Protein AF-A0A7S4PNT9-F1 (afdb_monomer_lite)

Secondary structure (DSSP, 8-state):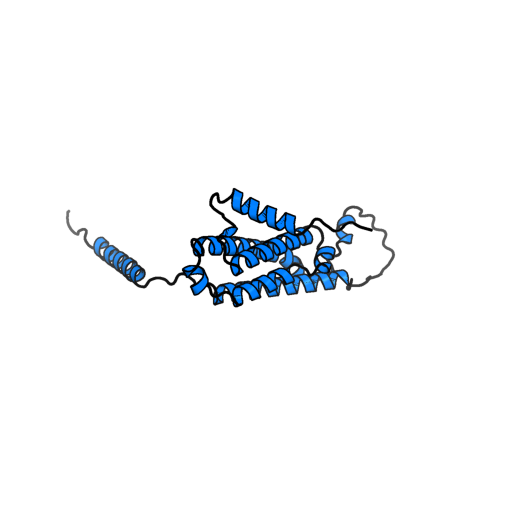
-PPPPS-HHHHHHHHHHHHHHT-TT--GGGS-HHHHHHHHHHHHHHHHHHHHHH-HHHHHHTTTTHHHHHHHHHHHHH--HHHHHHHSTTHHHHHHHHHHHHHHHHHHHHHHHHHHHH-S-GGG--GGGGSSTT-------------S--HHHHHHHHHHHHHHHHHHHHHHHHHHHS---PPPHHHHHHHHHHHHHHHHHTT-S-----

Structure (mmCIF, N/CA/C/O backbone):
data_AF-A0A7S4PNT9-F1
#
_entry.id   AF-A0A7S4PNT9-F1
#
loop_
_atom_site.group_PDB
_atom_site.id
_atom_site.type_symbol
_atom_site.label_atom_id
_atom_site.label_alt_id
_atom_site.label_comp_id
_atom_site.label_asym_id
_atom_site.label_entity_id
_atom_site.label_seq_id
_atom_site.pdbx_PDB_ins_code
_atom_site.Cartn_x
_atom_site.Cartn_y
_atom_site.Cartn_z
_atom_site.occupancy
_atom_site.B_iso_or_equiv
_atom_site.auth_seq_id
_atom_site.auth_comp_id
_atom_site.auth_asym_id
_atom_site.auth_atom_id
_atom_site.pdbx_PDB_model_num
ATOM 1 N N . MET A 1 1 ? 34.107 5.068 -1.174 1.00 36.81 1 MET A N 1
ATOM 2 C CA . MET A 1 1 ? 32.938 4.364 -0.604 1.00 36.81 1 MET A CA 1
ATOM 3 C C . MET A 1 1 ? 31.800 5.365 -0.540 1.00 36.81 1 MET A C 1
ATOM 5 O O . MET A 1 1 ? 32.000 6.387 0.107 1.00 36.81 1 MET A O 1
ATOM 9 N N . PRO A 1 2 ? 30.684 5.164 -1.255 1.00 32.59 2 PRO A N 1
ATOM 10 C CA . PRO A 1 2 ? 29.554 6.070 -1.134 1.00 32.59 2 PRO A CA 1
ATOM 11 C C . PRO A 1 2 ? 28.921 5.870 0.246 1.00 32.59 2 PRO A C 1
ATOM 13 O O . PRO A 1 2 ? 28.731 4.742 0.700 1.00 32.59 2 PRO A O 1
ATOM 16 N N . SER A 1 3 ? 28.690 6.979 0.939 1.00 32.81 3 SER A N 1
ATOM 17 C CA . SER A 1 3 ? 27.995 7.047 2.222 1.00 32.81 3 SER A CA 1
ATOM 18 C C . SER A 1 3 ? 26.597 6.421 2.125 1.00 32.81 3 SER A C 1
ATOM 20 O O . SER A 1 3 ? 25.968 6.491 1.066 1.00 32.81 3 SER A O 1
ATOM 22 N N . PRO A 1 4 ? 26.077 5.816 3.209 1.00 35.28 4 PRO A N 1
ATOM 23 C CA . PRO A 1 4 ? 24.727 5.274 3.194 1.00 35.28 4 PRO A CA 1
ATOM 24 C C . PRO A 1 4 ? 23.722 6.430 3.037 1.00 35.28 4 PRO A C 1
ATOM 26 O O . PRO A 1 4 ? 23.909 7.482 3.660 1.00 35.28 4 PRO A O 1
ATOM 29 N N . PRO A 1 5 ? 22.662 6.272 2.224 1.00 40.88 5 PRO A N 1
ATOM 30 C CA . PRO A 1 5 ? 21.624 7.285 2.112 1.00 40.88 5 PRO A CA 1
ATOM 31 C C . PRO A 1 5 ? 20.939 7.463 3.472 1.00 40.88 5 PRO A C 1
ATOM 33 O O . PRO A 1 5 ? 20.787 6.504 4.232 1.00 40.88 5 PRO A O 1
ATOM 36 N N . MET A 1 6 ? 20.587 8.715 3.779 1.00 37.03 6 MET A N 1
ATOM 37 C CA . MET A 1 6 ? 19.971 9.166 5.029 1.00 37.03 6 MET A CA 1
ATOM 38 C C . MET A 1 6 ? 19.023 8.132 5.648 1.00 37.03 6 MET A C 1
ATOM 40 O O . MET A 1 6 ? 18.147 7.583 4.984 1.00 37.03 6 MET A O 1
ATOM 44 N N . SER A 1 7 ? 19.208 7.894 6.947 1.00 40.41 7 SER A N 1
ATOM 45 C CA . SER A 1 7 ? 18.499 6.870 7.706 1.00 40.41 7 SER A CA 1
ATOM 46 C C . SER A 1 7 ? 16.979 6.960 7.515 1.00 40.41 7 SER A C 1
ATOM 48 O O . SER A 1 7 ? 16.360 8.004 7.722 1.00 40.41 7 SER A O 1
ATOM 50 N N . LEU A 1 8 ? 16.358 5.822 7.185 1.00 40.00 8 LEU A N 1
ATOM 51 C CA . LEU A 1 8 ? 14.902 5.607 7.072 1.00 40.00 8 LEU A CA 1
ATOM 52 C C . LEU A 1 8 ? 14.093 6.136 8.281 1.00 40.00 8 LEU A C 1
ATOM 54 O O . LEU A 1 8 ? 12.890 6.388 8.193 1.00 40.00 8 LEU A O 1
ATOM 58 N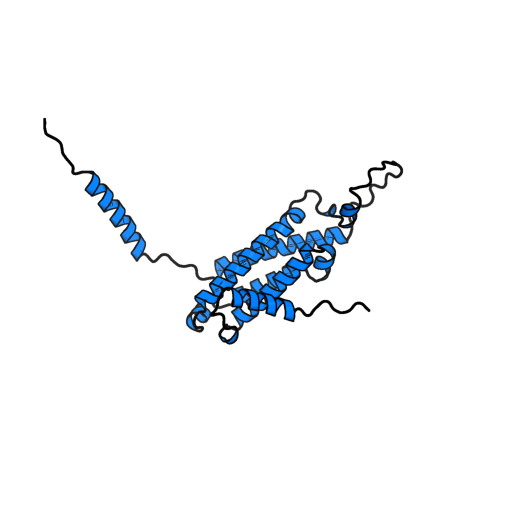 N . VAL A 1 9 ? 14.774 6.350 9.409 1.00 39.03 9 VAL A N 1
ATOM 59 C CA . VAL A 1 9 ? 14.257 6.962 10.637 1.00 39.03 9 VAL A CA 1
ATOM 60 C C . VAL A 1 9 ? 13.822 8.421 10.427 1.00 39.03 9 VAL A C 1
ATOM 62 O O . VAL A 1 9 ? 12.816 8.839 11.001 1.00 39.03 9 VAL A O 1
ATOM 65 N N . SER A 1 10 ? 14.513 9.188 9.575 1.00 38.16 10 SER A N 1
ATOM 66 C CA . SER A 1 10 ? 14.219 10.612 9.353 1.00 38.16 10 SER A CA 1
ATOM 67 C C . SER A 1 10 ? 12.887 10.824 8.615 1.00 38.16 10 SER A C 1
ATOM 69 O O . SER A 1 10 ? 12.083 11.672 9.001 1.00 38.16 10 SER A O 1
ATOM 71 N N . CYS A 1 11 ? 12.579 9.973 7.627 1.00 39.25 11 CYS A N 1
ATOM 72 C CA . CYS A 1 11 ? 11.338 10.061 6.846 1.00 39.25 11 CYS A CA 1
ATOM 73 C C . CYS A 1 11 ? 10.094 9.676 7.671 1.00 39.25 11 CYS A C 1
ATOM 75 O O . CYS A 1 11 ? 9.059 10.341 7.594 1.00 39.25 11 CYS A O 1
ATOM 77 N N . SER A 1 12 ? 10.229 8.676 8.552 1.00 44.66 12 SER A N 1
ATOM 78 C CA . SER A 1 12 ? 9.176 8.294 9.510 1.00 44.66 12 SER A CA 1
ATOM 79 C C . SER A 1 12 ? 8.837 9.439 10.454 1.00 44.66 12 SER A C 1
ATOM 81 O O . SER A 1 12 ? 7.666 9.720 10.710 1.00 44.66 12 SER A O 1
ATOM 83 N N . HIS A 1 13 ? 9.861 10.143 10.937 1.00 47.19 13 HIS A N 1
ATOM 84 C CA . HIS A 1 13 ? 9.679 11.291 11.808 1.00 47.19 13 HIS A CA 1
ATOM 85 C C . HIS A 1 13 ? 9.034 12.473 11.071 1.00 47.19 13 HIS A C 1
ATOM 87 O O . HIS A 1 13 ? 8.173 13.138 11.643 1.00 47.19 13 HIS A O 1
ATOM 93 N N . GLU A 1 14 ? 9.373 12.717 9.801 1.00 52.62 14 GLU A N 1
ATOM 94 C CA . GLU A 1 14 ? 8.777 13.788 8.990 1.00 52.62 14 GLU A CA 1
ATOM 95 C C . GLU A 1 14 ? 7.294 13.538 8.668 1.00 52.62 14 GLU A C 1
ATOM 97 O O . GLU A 1 14 ? 6.470 14.448 8.755 1.00 52.62 14 GLU A O 1
ATOM 102 N N . LEU A 1 15 ? 6.914 12.297 8.356 1.00 56.22 15 LEU A N 1
ATOM 103 C CA . LEU A 1 15 ? 5.517 11.946 8.096 1.00 56.22 15 LEU A CA 1
ATOM 104 C C . LEU A 1 15 ? 4.676 12.058 9.373 1.00 56.22 15 LEU A C 1
ATOM 106 O O . LEU A 1 15 ? 3.608 12.668 9.372 1.00 56.22 15 LEU A O 1
ATOM 110 N N . VAL A 1 16 ? 5.204 11.548 10.490 1.00 53.72 16 VAL A N 1
ATOM 111 C CA . VAL A 1 16 ? 4.588 11.670 11.818 1.00 53.72 16 VAL A CA 1
ATOM 112 C C . VAL A 1 16 ? 4.497 13.134 12.253 1.00 53.72 16 VAL A C 1
ATOM 114 O O . VAL A 1 16 ? 3.473 13.535 12.798 1.00 53.72 16 VAL A O 1
ATOM 117 N N . THR A 1 17 ? 5.506 13.966 11.979 1.00 53.34 17 THR A N 1
ATOM 118 C CA . THR A 1 17 ? 5.461 15.404 12.298 1.00 53.34 17 THR A CA 1
ATOM 119 C C . THR A 1 17 ? 4.539 16.187 11.370 1.00 53.34 17 THR A C 1
ATOM 121 O O . THR A 1 17 ? 3.833 17.062 11.862 1.00 53.34 17 THR A O 1
ATOM 124 N N . LYS A 1 18 ? 4.438 15.858 10.075 1.00 56.06 18 LYS A N 1
ATOM 125 C CA . LYS A 1 18 ? 3.421 16.430 9.168 1.00 56.06 18 LYS A CA 1
ATOM 126 C C . LYS A 1 18 ? 2.001 16.041 9.591 1.00 56.06 18 LYS A C 1
ATOM 128 O O . LYS A 1 18 ? 1.111 16.889 9.566 1.00 56.06 18 LYS A O 1
ATOM 133 N N . ILE A 1 19 ? 1.791 14.802 10.044 1.00 56.38 19 ILE A N 1
ATOM 134 C CA . ILE A 1 19 ? 0.510 14.337 10.607 1.00 56.38 19 ILE A CA 1
ATOM 135 C C . ILE A 1 19 ? 0.198 15.062 11.922 1.00 56.38 19 ILE A C 1
ATOM 137 O O . ILE A 1 19 ? -0.923 15.533 12.099 1.00 56.38 19 ILE A O 1
ATOM 141 N N . LYS A 1 20 ? 1.190 15.218 12.806 1.00 50.41 20 LYS A N 1
ATOM 142 C CA . LYS A 1 20 ? 1.058 15.938 14.081 1.00 50.41 20 LYS A CA 1
ATOM 143 C C . LYS A 1 20 ? 0.773 17.429 13.872 1.00 50.41 20 LYS A C 1
ATOM 145 O O . LYS A 1 20 ? -0.092 17.975 14.537 1.00 50.41 20 LYS A O 1
ATOM 150 N N . LYS A 1 21 ? 1.420 18.067 12.890 1.00 49.41 21 LYS A N 1
ATOM 151 C CA . LYS A 1 21 ? 1.206 19.482 12.529 1.00 49.41 21 LYS A CA 1
ATOM 152 C C . LYS A 1 21 ? -0.171 19.740 11.902 1.00 49.41 21 LYS A C 1
ATOM 154 O O . LYS A 1 21 ? -0.647 20.866 11.927 1.00 49.41 21 LYS A O 1
ATOM 159 N N . LYS A 1 22 ? -0.806 18.713 11.325 1.00 47.25 22 LYS A N 1
ATOM 160 C CA . LYS A 1 22 ? -2.167 18.787 10.766 1.00 47.25 22 LYS A CA 1
ATOM 161 C C . LYS A 1 22 ? -3.249 18.382 11.781 1.00 47.25 22 LYS A C 1
ATOM 163 O O . LYS A 1 22 ? -4.432 18.502 11.482 1.00 47.25 22 LYS A O 1
ATOM 168 N N . ASN A 1 23 ? -2.874 17.853 12.947 1.00 49.25 23 ASN A N 1
ATOM 169 C CA . ASN A 1 23 ? -3.808 17.267 13.902 1.00 49.25 23 ASN A CA 1
ATOM 170 C C . ASN A 1 23 ? -3.229 17.406 15.319 1.00 49.25 23 ASN A C 1
ATOM 172 O O . ASN A 1 23 ? -2.516 16.517 15.789 1.00 49.25 23 ASN A O 1
ATOM 176 N N . ASP A 1 24 ? -3.558 18.507 15.999 1.00 47.94 24 ASP A N 1
ATOM 177 C CA . ASP A 1 24 ? -2.975 18.915 17.293 1.00 47.94 24 ASP A CA 1
ATOM 178 C C . ASP A 1 24 ? -3.135 17.884 18.437 1.00 47.94 24 ASP A C 1
ATOM 180 O O . ASP A 1 24 ? -2.509 18.013 19.483 1.00 47.94 24 ASP A O 1
ATOM 184 N N . ASN A 1 25 ? -3.886 16.797 18.218 1.00 50.50 25 ASN A N 1
ATOM 185 C CA . ASN A 1 25 ? -4.147 15.732 19.193 1.00 50.50 25 ASN A CA 1
ATOM 186 C C . ASN A 1 25 ? -3.491 14.368 18.864 1.00 50.50 25 ASN A C 1
ATOM 188 O O . ASN A 1 25 ? -3.894 13.351 19.428 1.00 50.50 25 ASN A O 1
ATOM 192 N N . PHE A 1 26 ? -2.517 14.281 17.945 1.00 54.00 26 PHE A N 1
ATOM 193 C CA . PHE A 1 26 ? -1.873 12.996 17.612 1.00 54.00 26 PHE A CA 1
ATOM 194 C C . PHE A 1 26 ? -0.728 12.642 18.585 1.00 54.00 26 PHE A C 1
ATOM 196 O O . PHE A 1 26 ? 0.414 13.085 18.429 1.00 54.00 26 PHE A O 1
ATOM 203 N N . SER A 1 27 ? -1.034 11.818 19.593 1.00 53.66 27 SER A N 1
ATOM 204 C CA . SER A 1 27 ? -0.052 11.172 20.476 1.00 53.66 27 SER A CA 1
ATOM 205 C C . SER A 1 27 ? 0.319 9.788 19.934 1.00 53.66 27 SER A C 1
ATOM 207 O O . SER A 1 27 ? -0.505 8.881 19.897 1.00 53.66 27 SER A O 1
ATOM 209 N N . VAL A 1 28 ? 1.578 9.605 19.529 1.00 53.97 28 VAL A N 1
ATOM 210 C CA . VAL A 1 28 ? 2.102 8.330 18.993 1.00 53.97 28 VAL A CA 1
ATOM 211 C C . VAL A 1 28 ? 2.167 7.232 20.069 1.00 53.97 28 VAL A C 1
ATOM 213 O O . VAL A 1 28 ? 2.170 6.049 19.743 1.00 53.97 28 VAL A O 1
ATOM 216 N N . PHE A 1 29 ? 2.181 7.608 21.352 1.00 52.19 29 PHE A N 1
ATOM 217 C CA . PHE A 1 29 ? 2.327 6.679 22.477 1.00 52.19 29 PHE A CA 1
ATOM 218 C C . PHE A 1 29 ? 1.028 5.961 22.878 1.00 52.19 29 PHE A C 1
ATOM 220 O O . PHE A 1 29 ? 1.097 5.018 23.658 1.00 52.19 29 PHE A O 1
ATOM 227 N N . SER A 1 30 ? -0.135 6.352 22.341 1.00 65.50 30 SER A N 1
ATOM 228 C CA . SER A 1 30 ? -1.412 5.656 22.586 1.00 65.50 30 SER A CA 1
ATOM 229 C C . SER A 1 30 ? -1.864 4.752 21.432 1.00 65.50 30 SER A C 1
ATOM 231 O O . SER A 1 30 ? -2.968 4.210 21.469 1.00 65.50 30 SER A O 1
ATOM 233 N N . LEU A 1 31 ? -1.042 4.596 20.391 1.00 79.38 31 LEU A N 1
ATOM 234 C CA . LEU A 1 31 ? -1.375 3.766 19.234 1.00 79.38 31 LEU A CA 1
ATOM 235 C C . LEU A 1 31 ? -1.176 2.282 19.552 1.00 79.38 31 LEU A C 1
ATOM 237 O O . LEU A 1 31 ? -0.237 1.902 20.255 1.00 79.38 31 LEU A O 1
ATOM 241 N N . SER A 1 32 ? -2.019 1.433 18.970 1.00 88.50 32 SER A N 1
ATOM 242 C CA . SER A 1 32 ? -1.801 -0.007 19.022 1.00 88.50 32 SER A CA 1
ATOM 243 C C . SER A 1 32 ? -0.521 -0.414 18.280 1.00 88.50 32 SER A C 1
ATOM 245 O O . SER A 1 32 ? -0.078 0.294 17.365 1.00 88.50 32 SER A O 1
ATOM 247 N N . PRO A 1 33 ? 0.091 -1.564 18.625 1.00 90.31 33 PRO A N 1
ATOM 248 C CA . PRO A 1 33 ? 1.265 -2.071 17.919 1.00 90.31 33 PRO A CA 1
ATOM 249 C C . PRO A 1 33 ? 1.021 -2.259 16.420 1.00 90.31 33 PRO A C 1
ATOM 251 O O . PRO A 1 33 ? 1.883 -1.899 15.619 1.00 90.31 33 PRO A O 1
ATOM 254 N N . ALA A 1 34 ? -0.163 -2.757 16.042 1.00 92.44 34 ALA A N 1
ATOM 255 C CA . ALA A 1 34 ? -0.557 -2.921 14.647 1.00 92.44 34 ALA A CA 1
ATOM 256 C C . ALA A 1 34 ? -0.590 -1.568 13.928 1.00 92.44 34 ALA A C 1
ATOM 258 O O . ALA A 1 34 ? 0.059 -1.391 12.901 1.00 92.44 34 ALA A O 1
ATOM 259 N N . LEU A 1 35 ? -1.255 -0.568 14.506 1.00 91.88 35 LEU A N 1
ATOM 260 C CA . LEU A 1 35 ? -1.357 0.751 13.892 1.00 91.88 35 LEU A CA 1
ATOM 261 C C . LEU A 1 35 ? 0.001 1.468 13.819 1.00 91.88 35 LEU A C 1
ATOM 263 O O . LEU A 1 35 ? 0.330 2.084 12.806 1.00 91.88 35 LEU A O 1
ATOM 267 N N . SER A 1 36 ? 0.826 1.345 14.861 1.00 91.25 36 SER A N 1
ATOM 268 C CA . SER A 1 36 ? 2.199 1.867 14.885 1.00 91.25 36 SER A CA 1
ATOM 269 C C . SER A 1 36 ? 3.080 1.209 13.816 1.00 91.25 36 SER A C 1
ATOM 271 O O . SER A 1 36 ? 3.778 1.900 13.068 1.00 91.25 36 SER A O 1
ATOM 273 N N . GLY A 1 37 ? 3.005 -0.120 13.685 1.00 92.19 37 GLY A N 1
ATOM 274 C CA . GLY A 1 37 ? 3.664 -0.873 12.618 1.00 92.19 37 GLY A CA 1
ATOM 275 C C . GLY A 1 37 ? 3.178 -0.449 11.232 1.00 92.19 37 GLY A C 1
ATOM 276 O O . GLY A 1 37 ? 3.994 -0.198 10.344 1.00 92.19 37 GLY A O 1
ATOM 277 N N . GLY A 1 38 ? 1.866 -0.261 11.077 1.00 94.88 38 GLY A N 1
ATOM 278 C CA . GLY A 1 38 ? 1.242 0.249 9.862 1.00 94.88 38 GLY A CA 1
ATOM 279 C C . GLY A 1 38 ? 1.814 1.603 9.455 1.00 94.88 38 GLY A C 1
ATOM 280 O O . GLY A 1 38 ? 2.254 1.761 8.319 1.00 94.88 38 GLY A O 1
ATOM 281 N N . PHE A 1 39 ? 1.890 2.575 10.370 1.00 93.62 39 PHE A N 1
ATOM 282 C CA . PHE A 1 39 ? 2.465 3.893 10.070 1.00 93.62 39 PHE A CA 1
ATOM 283 C C . PHE A 1 39 ? 3.946 3.835 9.676 1.00 93.62 39 PHE A C 1
ATOM 285 O O . PHE A 1 39 ? 4.369 4.595 8.804 1.00 93.62 39 PHE A O 1
ATOM 292 N N . ARG A 1 40 ? 4.738 2.931 10.266 1.00 92.62 40 ARG A N 1
ATOM 293 C CA . ARG A 1 40 ? 6.143 2.727 9.866 1.00 92.62 40 ARG A CA 1
ATOM 294 C C . ARG A 1 40 ? 6.249 2.172 8.449 1.00 92.62 40 ARG A C 1
ATOM 296 O O . ARG A 1 40 ? 7.025 2.693 7.652 1.00 92.62 40 ARG A O 1
ATOM 303 N N . LEU A 1 41 ? 5.447 1.160 8.121 1.00 94.75 41 LEU A N 1
ATOM 304 C CA . LEU A 1 41 ? 5.394 0.594 6.771 1.00 94.75 41 LEU A CA 1
ATOM 305 C C . LEU A 1 41 ? 4.884 1.614 5.751 1.00 94.75 41 LEU A C 1
ATOM 307 O O . LEU A 1 41 ? 5.435 1.717 4.659 1.00 94.75 41 LEU A O 1
ATOM 311 N N . LEU A 1 42 ? 3.887 2.418 6.125 1.00 94.62 42 LEU A N 1
ATOM 312 C CA . LEU A 1 42 ? 3.406 3.519 5.304 1.00 94.62 42 LEU A CA 1
ATOM 313 C C . LEU A 1 42 ? 4.517 4.547 5.077 1.00 94.62 42 LEU A C 1
ATOM 315 O O . LEU A 1 42 ? 4.737 4.951 3.944 1.00 94.62 42 LEU A O 1
ATOM 319 N N . SER A 1 43 ? 5.279 4.930 6.102 1.00 90.94 43 SER A N 1
ATOM 320 C CA . SER A 1 43 ? 6.416 5.829 5.895 1.00 90.94 43 SER A CA 1
ATOM 321 C C . SER A 1 43 ? 7.468 5.240 4.957 1.00 90.94 43 SER A C 1
ATOM 323 O O . SER A 1 43 ? 7.998 5.973 4.126 1.00 90.94 43 SER A O 1
ATOM 325 N N . LEU A 1 44 ? 7.771 3.947 5.080 1.00 91.69 44 LEU A N 1
ATOM 326 C CA . LEU A 1 44 ? 8.707 3.274 4.181 1.00 91.69 44 LEU A CA 1
ATOM 327 C C . LEU A 1 44 ? 8.185 3.287 2.738 1.00 91.69 44 LEU A C 1
ATOM 329 O O . LEU A 1 44 ? 8.937 3.563 1.806 1.00 91.69 44 LEU A O 1
ATOM 333 N N . LEU A 1 45 ? 6.878 3.071 2.564 1.00 93.50 45 LEU A N 1
ATOM 334 C CA . LEU A 1 45 ? 6.208 3.172 1.272 1.00 93.50 45 LEU A CA 1
ATOM 335 C C . LEU A 1 45 ? 6.348 4.575 0.668 1.00 93.50 45 LEU A C 1
ATOM 337 O O . LEU A 1 45 ? 6.656 4.691 -0.516 1.00 93.50 45 LEU A O 1
ATOM 341 N N . TYR A 1 46 ? 6.187 5.634 1.470 1.00 92.12 46 TYR A N 1
ATOM 342 C CA . TYR A 1 46 ? 6.453 7.004 1.022 1.00 92.12 46 TYR A CA 1
ATOM 343 C C . TYR A 1 46 ? 7.898 7.150 0.543 1.00 92.12 46 TYR A C 1
ATOM 345 O O . TYR A 1 46 ? 8.099 7.575 -0.587 1.00 92.12 46 TYR A O 1
ATOM 353 N N . SER A 1 47 ? 8.890 6.731 1.336 1.00 88.69 47 SER A N 1
ATOM 354 C CA . SER A 1 47 ? 10.304 6.823 0.940 1.00 88.69 47 SER A CA 1
ATOM 355 C C . SER A 1 47 ? 10.591 6.106 -0.383 1.00 88.69 47 SER A C 1
ATOM 357 O O . SER A 1 47 ? 11.294 6.640 -1.237 1.00 88.69 47 SER A O 1
ATOM 359 N N . HIS A 1 48 ? 10.018 4.916 -0.583 1.00 89.75 48 HIS A N 1
ATOM 360 C CA . HIS A 1 48 ? 10.189 4.156 -1.824 1.00 89.75 48 HIS A CA 1
ATOM 361 C C . HIS A 1 48 ? 9.462 4.809 -3.011 1.00 89.75 48 HIS A C 1
ATOM 363 O O . HIS A 1 48 ? 9.939 4.718 -4.143 1.00 89.75 48 HIS A O 1
ATOM 369 N N . THR A 1 49 ? 8.341 5.493 -2.761 1.00 89.12 49 THR A N 1
ATOM 370 C CA . THR A 1 49 ? 7.631 6.277 -3.785 1.00 89.12 49 THR A CA 1
ATOM 371 C C . THR A 1 49 ? 8.475 7.464 -4.235 1.00 89.12 49 THR A C 1
ATOM 373 O O . THR A 1 49 ? 8.657 7.649 -5.433 1.00 89.12 49 THR A O 1
ATOM 376 N N . GLU A 1 50 ? 9.049 8.221 -3.294 1.00 87.88 50 GLU A N 1
ATOM 377 C CA . GLU A 1 50 ? 9.918 9.362 -3.614 1.00 87.88 50 GLU A CA 1
ATOM 378 C C . GLU A 1 50 ? 11.160 8.921 -4.398 1.00 87.88 50 GLU A C 1
ATOM 380 O O . GLU A 1 50 ? 11.528 9.557 -5.380 1.00 87.88 50 GLU A O 1
ATOM 385 N N . LEU A 1 51 ? 11.772 7.788 -4.031 1.00 85.12 51 LEU A N 1
ATOM 386 C CA . LEU A 1 51 ? 12.895 7.240 -4.794 1.00 85.12 51 LEU A CA 1
ATOM 387 C C . LEU A 1 51 ? 12.484 6.859 -6.226 1.00 85.12 51 LEU A C 1
ATOM 389 O O . LEU A 1 51 ? 13.229 7.130 -7.162 1.00 85.12 51 LEU A O 1
ATOM 393 N N . SER A 1 52 ? 11.293 6.277 -6.399 1.00 85.25 52 SER A N 1
ATOM 394 C CA . SER A 1 52 ? 10.769 5.890 -7.719 1.00 85.25 52 SER A CA 1
ATOM 395 C C . SER A 1 52 ? 10.437 7.099 -8.600 1.00 85.25 52 SER A C 1
ATOM 397 O O . SER A 1 52 ? 10.534 7.002 -9.817 1.00 85.25 52 SER A O 1
ATOM 399 N N . LEU A 1 53 ? 10.072 8.239 -8.002 1.00 82.06 53 LEU A N 1
ATOM 400 C CA . LEU A 1 53 ? 9.860 9.498 -8.723 1.00 82.06 53 LEU A CA 1
ATOM 401 C C . LEU A 1 53 ? 11.166 10.100 -9.258 1.00 82.06 53 LEU A C 1
ATOM 403 O O . LEU A 1 53 ? 11.136 10.793 -10.271 1.00 82.06 53 LEU A O 1
ATOM 407 N N . VAL A 1 54 ? 12.290 9.855 -8.580 1.00 83.56 54 VAL A N 1
ATOM 408 C CA . VAL A 1 54 ? 13.611 10.347 -8.998 1.00 83.56 54 VAL A CA 1
ATOM 409 C C . VAL A 1 54 ? 14.242 9.409 -10.021 1.00 83.56 54 VAL A C 1
ATOM 411 O O . VAL A 1 54 ? 14.664 9.855 -11.083 1.00 83.56 54 VAL A O 1
ATOM 414 N N . ASP A 1 55 ? 14.323 8.116 -9.699 1.00 80.75 55 ASP A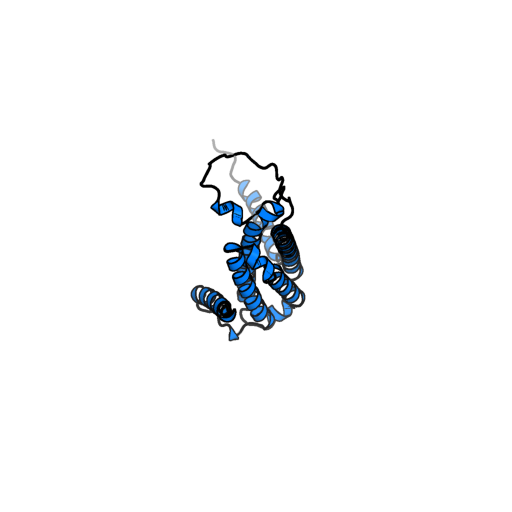 N 1
ATOM 415 C CA . ASP A 1 55 ? 14.954 7.117 -10.557 1.00 80.75 55 ASP A CA 1
ATOM 416 C C . ASP A 1 55 ? 14.330 5.732 -10.335 1.00 80.75 55 ASP A C 1
ATOM 418 O O . ASP A 1 55 ? 14.592 5.025 -9.354 1.00 80.75 55 ASP A O 1
ATOM 422 N N . PHE A 1 56 ? 13.517 5.323 -11.305 1.00 81.06 56 PHE A N 1
ATOM 423 C CA . PHE A 1 56 ? 12.858 4.024 -11.326 1.00 81.06 56 PHE A CA 1
ATOM 424 C C . PHE A 1 56 ? 13.830 2.840 -11.382 1.00 81.06 56 PHE A C 1
ATOM 426 O O . PHE A 1 56 ? 13.571 1.796 -10.771 1.00 81.06 56 PHE A O 1
ATOM 433 N N . ALA A 1 57 ? 14.955 2.983 -12.087 1.00 78.69 57 ALA A N 1
ATOM 434 C CA . ALA A 1 57 ? 15.953 1.929 -12.207 1.00 78.69 57 ALA A CA 1
ATOM 435 C C . ALA A 1 57 ? 16.612 1.677 -10.846 1.00 78.69 57 ALA A C 1
ATOM 437 O O . ALA A 1 57 ? 16.677 0.530 -10.392 1.00 78.69 57 ALA A O 1
ATOM 438 N N . VAL A 1 58 ? 16.998 2.742 -10.141 1.00 79.31 58 VAL A N 1
ATOM 439 C CA . VAL A 1 58 ? 17.558 2.653 -8.784 1.00 79.31 58 VAL A CA 1
ATOM 440 C C . VAL A 1 58 ? 16.517 2.147 -7.783 1.00 79.31 58 VAL A C 1
ATOM 442 O O . VAL A 1 58 ? 16.812 1.253 -6.987 1.00 79.31 58 VAL A O 1
ATOM 445 N N . ALA A 1 59 ? 15.277 2.635 -7.846 1.00 81.25 59 ALA A N 1
ATOM 446 C CA . ALA A 1 59 ? 14.207 2.179 -6.958 1.00 81.25 59 ALA A CA 1
ATOM 447 C C . ALA A 1 59 ? 13.905 0.678 -7.114 1.00 81.25 59 ALA A C 1
ATOM 449 O O . ALA A 1 59 ? 13.658 -0.025 -6.128 1.00 81.25 59 ALA A O 1
ATOM 450 N N . SER A 1 60 ? 13.971 0.160 -8.345 1.00 80.62 60 SER A N 1
ATOM 451 C CA . SER A 1 60 ? 13.754 -1.261 -8.634 1.00 80.62 60 SER A CA 1
ATOM 452 C C . SER A 1 60 ? 14.852 -2.176 -8.067 1.00 80.62 60 SER A C 1
ATOM 454 O O . SER A 1 60 ? 14.588 -3.347 -7.792 1.00 80.62 60 SER A O 1
ATOM 456 N N . LEU A 1 61 ? 16.061 -1.653 -7.827 1.00 78.75 61 LEU A N 1
ATOM 457 C CA . LEU A 1 61 ? 17.152 -2.378 -7.163 1.00 78.75 61 LEU A CA 1
ATOM 458 C C . LEU A 1 61 ? 16.939 -2.497 -5.651 1.00 78.75 61 LEU A C 1
ATOM 460 O O . LEU A 1 61 ? 17.293 -3.513 -5.058 1.00 78.75 61 LEU A O 1
ATOM 464 N N . ALA A 1 62 ? 16.329 -1.488 -5.031 1.00 71.81 62 ALA A N 1
ATOM 465 C CA . ALA A 1 62 ? 16.124 -1.409 -3.584 1.00 71.81 62 ALA A CA 1
ATOM 466 C C . ALA A 1 62 ? 14.899 -2.20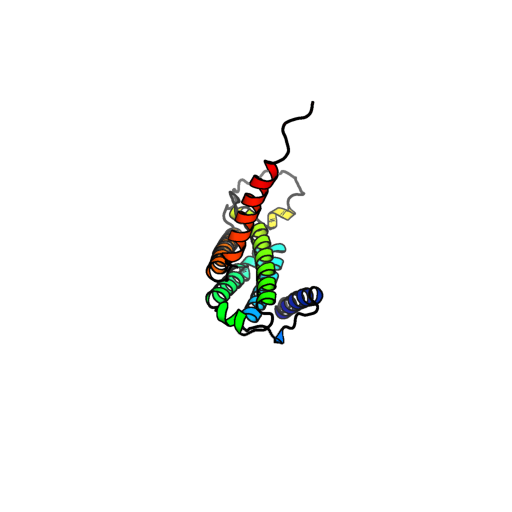2 -3.074 1.00 71.81 62 ALA A C 1
ATOM 468 O O . ALA A 1 62 ? 14.432 -1.983 -1.958 1.00 71.81 62 ALA A O 1
ATOM 469 N N . GLY A 1 63 ? 14.353 -3.118 -3.880 1.00 65.38 63 GLY A N 1
ATOM 470 C CA . GLY A 1 63 ? 13.188 -3.923 -3.507 1.00 65.38 63 GLY A CA 1
ATOM 471 C C . GLY A 1 63 ? 11.834 -3.252 -3.763 1.00 65.38 63 GLY A C 1
ATOM 472 O O . GLY A 1 63 ? 10.815 -3.818 -3.381 1.00 65.38 63 GLY A O 1
ATOM 473 N N . GLY A 1 64 ? 11.796 -2.101 -4.447 1.00 77.38 64 GLY A N 1
ATOM 474 C CA . GLY A 1 64 ? 10.573 -1.462 -4.946 1.00 77.38 64 GLY A CA 1
ATOM 475 C C . GLY A 1 64 ? 9.502 -1.151 -3.889 1.00 77.38 64 GLY A C 1
ATOM 476 O O . GLY A 1 64 ? 9.673 -1.340 -2.687 1.00 77.38 64 GLY A O 1
ATOM 477 N N . MET A 1 65 ? 8.345 -0.666 -4.333 1.00 89.06 65 MET A N 1
ATOM 478 C CA . MET A 1 65 ? 7.226 -0.346 -3.431 1.00 89.06 65 MET A CA 1
ATOM 479 C C . MET A 1 65 ? 6.422 -1.575 -2.986 1.00 89.06 65 MET A C 1
ATOM 481 O O . MET A 1 65 ? 5.682 -1.509 -2.006 1.00 89.06 65 MET A O 1
ATOM 485 N N . HIS A 1 66 ? 6.593 -2.714 -3.662 1.00 91.19 66 HIS A N 1
ATOM 486 C CA . HIS A 1 66 ? 5.853 -3.940 -3.367 1.00 91.19 66 HIS A CA 1
ATOM 487 C C . HIS A 1 66 ? 6.148 -4.516 -1.969 1.00 91.19 66 HIS A C 1
ATOM 489 O O . HIS A 1 66 ? 5.245 -5.067 -1.350 1.00 91.19 66 HIS A O 1
ATOM 495 N N . GLY A 1 67 ? 7.374 -4.380 -1.446 1.00 92.50 67 GLY A N 1
ATOM 496 C CA . GLY A 1 67 ? 7.738 -4.892 -0.118 1.00 92.50 67 GLY A CA 1
ATOM 497 C C . GLY A 1 67 ? 6.922 -4.255 1.016 1.00 92.50 67 GLY A C 1
ATOM 498 O O . GLY A 1 67 ? 6.245 -4.973 1.755 1.00 92.50 67 GLY A O 1
ATOM 499 N N . PRO A 1 68 ? 6.917 -2.914 1.144 1.00 94.06 68 PRO A N 1
ATOM 500 C CA . PRO A 1 68 ? 6.077 -2.228 2.123 1.00 94.06 68 PRO A CA 1
ATOM 501 C C . PRO A 1 68 ? 4.576 -2.496 1.936 1.00 94.06 68 PRO A C 1
ATOM 503 O O . PRO A 1 68 ? 3.876 -2.682 2.928 1.00 94.06 68 PRO A O 1
ATOM 506 N N . LEU A 1 69 ? 4.084 -2.574 0.691 1.00 96.38 69 LEU A N 1
ATOM 507 C CA . LEU A 1 69 ? 2.684 -2.922 0.399 1.00 96.38 69 LEU A CA 1
ATOM 508 C C . LEU A 1 69 ? 2.320 -4.328 0.891 1.00 96.38 69 LEU A C 1
ATOM 510 O O . LEU A 1 69 ? 1.290 -4.506 1.538 1.00 96.38 69 LEU A O 1
ATOM 514 N N . LEU A 1 70 ? 3.189 -5.310 0.649 1.00 95.44 70 LEU A N 1
ATOM 515 C CA . LEU A 1 70 ? 3.016 -6.676 1.135 1.00 95.44 70 LEU A CA 1
ATOM 516 C C . LEU A 1 70 ? 3.003 -6.725 2.669 1.00 95.44 70 LEU A C 1
ATOM 518 O O . LEU A 1 70 ? 2.163 -7.396 3.264 1.00 95.44 70 LEU A O 1
ATOM 522 N N . GLY A 1 71 ? 3.911 -5.986 3.312 1.00 96.06 71 GLY A N 1
ATOM 523 C CA . GLY A 1 71 ? 3.943 -5.861 4.768 1.00 96.06 71 GLY A CA 1
ATOM 524 C C . GLY A 1 71 ? 2.656 -5.252 5.325 1.00 96.06 71 GLY A C 1
ATOM 525 O O . GLY A 1 71 ? 2.121 -5.753 6.311 1.00 96.06 71 GLY A O 1
ATOM 526 N N . LEU A 1 72 ? 2.133 -4.207 4.675 1.00 96.88 72 LEU A N 1
ATOM 527 C CA . LEU A 1 72 ? 0.853 -3.595 5.035 1.00 96.88 72 LEU A CA 1
ATOM 528 C C . LEU A 1 72 ? -0.289 -4.602 4.901 1.00 96.88 72 LEU A C 1
ATOM 530 O O . LEU A 1 72 ? -1.104 -4.706 5.810 1.00 96.88 72 LEU A O 1
ATOM 534 N N . ARG A 1 73 ? -0.314 -5.383 3.817 1.00 96.62 73 ARG A N 1
ATOM 535 C CA . ARG A 1 73 ? -1.333 -6.412 3.592 1.00 96.62 73 ARG A CA 1
ATOM 536 C C . ARG A 1 73 ? -1.335 -7.458 4.702 1.00 96.62 73 ARG A C 1
ATOM 538 O O . ARG A 1 73 ? -2.376 -7.684 5.307 1.00 96.62 73 ARG A O 1
ATOM 545 N N . TYR A 1 74 ? -0.176 -8.028 5.031 1.00 96.44 74 TYR A N 1
ATOM 546 C CA . TYR A 1 74 ? -0.087 -9.001 6.124 1.00 96.44 74 TYR A CA 1
ATOM 547 C C . TYR A 1 74 ? -0.450 -8.398 7.478 1.00 96.44 74 TYR A C 1
ATOM 549 O O . TYR A 1 74 ? -1.176 -9.018 8.249 1.00 96.44 74 TYR A O 1
ATOM 557 N N . LEU A 1 75 ? 0.005 -7.175 7.761 1.00 96.56 75 LEU A N 1
ATOM 558 C CA . LEU A 1 75 ? -0.332 -6.501 9.009 1.00 96.56 75 LEU A CA 1
ATOM 559 C C . LEU A 1 75 ? -1.846 -6.317 9.150 1.00 96.56 75 LEU A C 1
ATOM 561 O O . LEU A 1 75 ? -2.395 -6.598 10.212 1.00 96.56 75 LEU A O 1
ATOM 565 N N . LEU A 1 76 ? -2.526 -5.867 8.093 1.00 95.19 76 LEU A N 1
ATOM 566 C CA . LEU A 1 76 ? -3.975 -5.673 8.117 1.00 95.19 76 LEU A CA 1
ATOM 567 C C . LEU A 1 76 ? -4.736 -7.001 8.178 1.00 95.19 76 LEU A C 1
ATOM 569 O O . LEU A 1 76 ? -5.716 -7.083 8.913 1.00 95.19 76 LEU A O 1
ATOM 573 N N . GLY A 1 77 ? -4.264 -8.036 7.479 1.00 94.62 77 GLY A N 1
ATOM 574 C CA . GLY A 1 77 ? -4.907 -9.352 7.469 1.00 94.62 77 GLY A CA 1
ATOM 575 C C . GLY A 1 77 ? -4.921 -10.050 8.830 1.00 94.62 77 GLY A C 1
ATOM 576 O O . GLY A 1 77 ? -5.903 -10.720 9.169 1.00 94.62 77 GLY A O 1
ATOM 577 N N . GLU A 1 78 ? -3.878 -9.822 9.633 1.00 94.50 78 GLU A N 1
ATOM 578 C CA . GLU A 1 78 ? -3.741 -10.324 11.008 1.00 94.50 78 GLU A CA 1
ATOM 579 C C . GLU A 1 78 ? -4.378 -9.395 12.060 1.00 94.50 78 GLU A C 1
ATOM 581 O O . GLU A 1 78 ? -4.516 -9.757 13.232 1.00 94.50 78 GLU A O 1
ATOM 586 N N . THR A 1 79 ? -4.779 -8.179 11.677 1.00 94.56 79 THR A N 1
ATOM 587 C CA . THR A 1 79 ? -5.346 -7.210 12.620 1.00 94.56 79 THR A CA 1
ATOM 588 C C . THR A 1 79 ? -6.800 -7.550 12.941 1.00 94.56 79 THR A C 1
ATOM 590 O O . THR A 1 79 ? -7.686 -7.494 12.091 1.00 94.56 79 THR A O 1
ATOM 593 N N . ASN A 1 80 ? -7.084 -7.825 14.217 1.00 93.31 80 ASN A N 1
ATOM 594 C CA . ASN A 1 80 ? -8.458 -7.942 14.701 1.00 93.31 80 ASN A CA 1
ATOM 595 C C . ASN A 1 80 ? -9.039 -6.551 15.003 1.00 93.31 80 ASN A C 1
ATOM 597 O O . ASN A 1 80 ? -8.901 -6.029 16.114 1.00 93.31 80 ASN A O 1
ATOM 601 N N . PHE A 1 81 ? -9.712 -5.959 14.013 1.00 91.00 81 PHE A N 1
ATOM 602 C CA . PHE A 1 81 ? -10.274 -4.610 14.119 1.00 91.00 81 PHE A CA 1
ATOM 603 C C . PHE A 1 81 ? -11.325 -4.467 15.222 1.00 91.00 81 PHE A C 1
ATOM 605 O O . PHE A 1 81 ? -11.391 -3.419 15.857 1.00 91.00 81 PHE A O 1
ATOM 612 N N . THR A 1 82 ? -12.118 -5.500 15.511 1.00 89.94 82 THR A N 1
ATOM 613 C CA . THR A 1 82 ? -13.107 -5.450 16.599 1.00 89.94 82 THR A CA 1
ATOM 614 C C . THR A 1 82 ? -12.425 -5.231 17.946 1.00 89.94 82 THR A C 1
ATOM 616 O O . THR A 1 82 ? -12.808 -4.336 18.703 1.00 89.94 82 THR A O 1
ATOM 619 N N . LYS A 1 83 ? -11.367 -6.002 18.222 1.00 90.44 83 LYS A N 1
ATOM 620 C CA . LYS A 1 83 ? -10.582 -5.864 19.451 1.00 90.44 83 LYS A CA 1
ATOM 621 C C . LYS A 1 83 ? -9.871 -4.515 19.499 1.00 90.44 83 LYS A C 1
ATOM 623 O O . LYS A 1 83 ? -10.005 -3.795 20.483 1.00 90.44 83 LYS A O 1
ATOM 628 N N . GLU A 1 84 ? -9.190 -4.146 18.420 1.00 90.12 84 GLU A N 1
ATOM 629 C CA . GLU A 1 84 ? -8.485 -2.868 18.285 1.00 90.12 84 GLU A CA 1
ATOM 630 C C . GLU A 1 84 ? -9.380 -1.660 18.579 1.00 90.12 84 GLU A C 1
ATOM 632 O O . GLU A 1 84 ? -9.012 -0.785 19.364 1.00 90.12 84 GLU A O 1
ATOM 637 N N . LEU A 1 85 ? -10.577 -1.630 17.987 1.00 89.31 85 LEU A N 1
ATOM 638 C CA . LEU A 1 85 ? -11.525 -0.528 18.143 1.00 89.31 85 LEU A CA 1
ATOM 639 C C . LEU A 1 85 ? -12.111 -0.440 19.557 1.00 89.31 85 LEU A C 1
ATOM 641 O O . LEU A 1 85 ? -12.458 0.657 19.986 1.00 89.31 85 LEU A O 1
ATOM 645 N N . SER A 1 86 ? -12.217 -1.567 20.269 1.00 88.38 86 SER A N 1
ATOM 646 C CA . SER A 1 86 ? -12.687 -1.603 21.661 1.00 88.38 86 SER A CA 1
ATOM 647 C C . SER A 1 86 ? -11.606 -1.263 22.691 1.00 88.38 86 SER A C 1
ATOM 649 O O . SER A 1 86 ? -11.915 -0.707 23.740 1.00 88.38 86 SER A O 1
ATOM 651 N N . GLN A 1 87 ? -10.345 -1.603 22.408 1.00 88.88 87 GLN A N 1
ATOM 652 C CA . GLN A 1 87 ? -9.264 -1.577 23.394 1.00 88.88 87 GLN A CA 1
ATOM 653 C C . GLN A 1 87 ? -8.545 -0.226 23.460 1.00 88.88 87 GLN A C 1
ATOM 655 O O . GLN A 1 87 ? -8.041 0.149 24.518 1.00 88.88 87 GLN A O 1
ATOM 660 N N . TYR A 1 88 ? -8.472 0.496 22.342 1.00 86.38 88 TYR A N 1
ATOM 661 C CA . TYR A 1 88 ? -7.704 1.733 22.251 1.00 86.38 88 TYR A CA 1
ATOM 662 C C . TYR A 1 88 ? -8.623 2.945 22.108 1.00 86.38 88 TYR A C 1
ATOM 664 O O . TYR A 1 88 ? -9.451 3.042 21.198 1.00 86.38 88 TYR A O 1
ATOM 672 N N . GLU A 1 89 ? -8.436 3.922 22.990 1.00 82.38 89 GLU A N 1
ATOM 673 C CA . GLU A 1 89 ? -9.120 5.204 22.887 1.00 82.38 89 GLU A CA 1
ATOM 674 C C . GLU A 1 89 ? -8.729 5.899 21.573 1.00 82.38 89 GLU A C 1
ATOM 676 O O . GLU A 1 89 ? -7.573 5.872 21.147 1.00 82.38 89 GLU A O 1
ATOM 681 N N . ASN A 1 90 ? -9.696 6.516 20.892 1.00 86.38 90 ASN A N 1
ATOM 682 C CA . ASN A 1 90 ? -9.502 7.146 19.581 1.00 86.38 90 ASN A CA 1
ATOM 683 C C . ASN A 1 90 ? -9.063 6.197 18.443 1.00 86.38 90 ASN A C 1
ATOM 685 O O . ASN A 1 90 ? -8.786 6.681 17.340 1.00 86.38 90 ASN A O 1
ATOM 689 N N . ALA A 1 91 ? -9.068 4.868 18.636 1.00 87.56 91 ALA A N 1
ATOM 690 C CA . ALA A 1 91 ? -8.676 3.890 17.613 1.00 87.56 91 ALA A CA 1
ATOM 691 C C . ALA A 1 91 ? -9.382 4.122 16.278 1.00 87.56 91 ALA A C 1
ATOM 693 O O . ALA A 1 91 ? -8.733 4.200 15.239 1.00 87.56 91 ALA A O 1
ATOM 694 N N . LYS A 1 92 ? -10.704 4.331 16.307 1.00 89.19 92 LYS A N 1
ATOM 695 C CA . LYS A 1 92 ? -11.509 4.602 15.107 1.00 89.19 92 LYS A CA 1
ATOM 696 C C . LYS A 1 92 ? -10.996 5.815 14.326 1.00 89.19 92 LYS A C 1
ATOM 698 O O . LYS A 1 92 ? -10.887 5.764 13.103 1.00 89.19 92 LYS A O 1
ATOM 703 N N . LYS A 1 93 ? -10.670 6.908 15.025 1.00 88.75 93 LYS A N 1
ATOM 704 C CA . LYS A 1 93 ? -10.144 8.133 14.406 1.00 88.75 93 LYS A CA 1
ATOM 705 C C . LYS A 1 93 ? -8.759 7.882 13.809 1.00 88.75 93 LYS A C 1
ATOM 707 O O . LYS A 1 93 ? -8.513 8.282 12.674 1.00 88.75 93 LYS A O 1
ATOM 712 N N . ASN A 1 94 ? -7.882 7.198 14.540 1.00 89.44 94 ASN A N 1
ATOM 713 C CA . ASN A 1 94 ? -6.506 6.958 14.109 1.00 89.44 94 ASN A CA 1
ATOM 714 C C . ASN A 1 94 ? -6.432 5.977 12.928 1.00 89.44 94 ASN A C 1
ATOM 716 O O . ASN A 1 94 ? -5.734 6.258 11.955 1.00 89.44 94 ASN A O 1
ATOM 720 N N . TRP A 1 95 ? -7.216 4.896 12.951 1.00 92.44 95 TRP A N 1
ATOM 721 C CA . TRP A 1 95 ? -7.360 3.975 11.821 1.00 92.44 95 TRP A CA 1
ATOM 722 C C . TRP A 1 95 ? -7.949 4.666 10.591 1.00 92.44 95 TRP A C 1
ATOM 724 O O . TRP A 1 95 ? -7.446 4.476 9.488 1.00 92.44 95 TRP A O 1
ATOM 734 N N . ARG A 1 96 ? -8.948 5.544 10.761 1.00 91.38 96 ARG A N 1
ATOM 735 C CA . ARG A 1 96 ? -9.475 6.346 9.646 1.00 91.38 96 ARG A CA 1
ATOM 736 C C . ARG A 1 96 ? -8.390 7.219 9.015 1.00 91.38 96 ARG A C 1
ATOM 738 O O . ARG A 1 96 ? -8.280 7.250 7.797 1.00 91.38 96 ARG A O 1
ATOM 745 N N . ILE A 1 97 ? -7.587 7.911 9.826 1.00 90.31 97 ILE A N 1
ATOM 746 C CA . ILE A 1 97 ? -6.468 8.727 9.327 1.00 90.31 97 ILE A CA 1
ATOM 747 C C . ILE A 1 97 ? -5.474 7.851 8.564 1.00 90.31 97 ILE A C 1
ATOM 749 O O . ILE A 1 97 ? -5.085 8.200 7.451 1.00 90.31 97 ILE A O 1
ATOM 753 N N . PHE A 1 98 ? -5.097 6.713 9.143 1.00 93.81 98 PHE A N 1
ATOM 754 C CA . PHE A 1 98 ? -4.190 5.760 8.521 1.00 93.81 98 PHE A CA 1
ATOM 755 C C . PHE A 1 98 ? -4.695 5.289 7.151 1.00 93.81 98 PHE A C 1
ATOM 757 O O . PHE A 1 98 ? -3.971 5.421 6.166 1.00 93.81 98 PHE A O 1
ATOM 764 N N . PHE A 1 99 ? -5.946 4.824 7.058 1.00 94.88 99 PHE A N 1
ATOM 765 C CA . PHE A 1 99 ? -6.519 4.360 5.793 1.00 94.88 99 PHE A CA 1
ATOM 766 C C . PHE A 1 99 ? -6.654 5.474 4.762 1.00 94.88 99 PHE A C 1
ATOM 768 O O . PHE A 1 99 ? -6.347 5.241 3.598 1.00 94.88 99 PHE A O 1
ATOM 775 N N . THR A 1 100 ? -7.036 6.690 5.164 1.00 93.50 100 THR A N 1
ATOM 776 C CA . THR A 1 100 ? -7.052 7.839 4.247 1.00 93.50 100 THR A CA 1
ATOM 777 C C . THR A 1 100 ? -5.670 8.064 3.637 1.00 93.50 100 THR A C 1
ATOM 779 O O . THR A 1 100 ? -5.548 8.187 2.422 1.00 93.50 100 THR A O 1
ATOM 782 N N . LEU A 1 101 ? -4.616 8.083 4.457 1.00 93.38 101 LEU A N 1
ATOM 783 C CA . LEU A 1 101 ? -3.249 8.286 3.970 1.00 93.38 101 LEU A CA 1
ATOM 784 C C . LEU A 1 101 ? -2.773 7.126 3.092 1.00 93.38 101 LEU A C 1
ATOM 786 O O . LEU A 1 101 ? -2.139 7.357 2.064 1.00 93.38 101 LEU A O 1
ATOM 790 N N . LEU A 1 102 ? -3.096 5.891 3.478 1.00 95.75 102 LEU A N 1
ATOM 791 C CA . LEU A 1 102 ? -2.756 4.701 2.712 1.00 95.75 102 LEU A CA 1
ATOM 792 C C . LEU A 1 102 ? -3.431 4.711 1.336 1.00 95.75 102 LEU A C 1
ATOM 794 O O . LEU A 1 102 ? -2.752 4.522 0.333 1.00 95.75 102 LEU A O 1
ATOM 798 N N . ILE A 1 103 ? -4.736 4.982 1.271 1.00 95.88 103 ILE A N 1
ATOM 799 C CA . ILE A 1 103 ? -5.495 5.042 0.015 1.00 95.88 103 ILE A CA 1
ATOM 800 C C . ILE A 1 103 ? -4.967 6.157 -0.888 1.00 95.88 103 ILE A C 1
ATOM 802 O O . ILE A 1 103 ? -4.737 5.920 -2.072 1.00 95.88 103 ILE A O 1
ATOM 806 N N . GLU A 1 104 ? -4.722 7.351 -0.347 1.00 94.75 104 GLU A N 1
ATOM 807 C CA . GLU A 1 104 ? -4.137 8.449 -1.123 1.00 94.75 104 GLU A CA 1
ATOM 808 C C . GLU A 1 104 ? -2.754 8.086 -1.670 1.00 94.75 104 GLU A C 1
ATOM 810 O O . GLU A 1 104 ? -2.453 8.352 -2.835 1.00 94.75 104 GLU A O 1
ATOM 815 N N . LYS A 1 105 ? -1.923 7.403 -0.876 1.00 94.19 105 LYS A N 1
ATOM 816 C CA . LYS A 1 105 ? -0.623 6.936 -1.356 1.00 94.19 105 LYS A CA 1
ATOM 817 C C . LYS A 1 105 ? -0.762 5.833 -2.412 1.00 94.19 105 LYS A C 1
ATOM 819 O O . LYS A 1 105 ? -0.073 5.902 -3.423 1.00 94.19 105 LYS A O 1
ATOM 824 N N . MET A 1 106 ? -1.677 4.876 -2.247 1.00 96.25 106 MET A N 1
ATOM 825 C CA . MET A 1 106 ? -1.955 3.847 -3.260 1.00 96.25 106 MET A CA 1
ATOM 826 C C . MET A 1 106 ? -2.402 4.459 -4.593 1.00 96.25 106 MET A C 1
ATOM 828 O O . MET A 1 106 ? -1.932 4.023 -5.639 1.00 96.25 106 MET A O 1
ATOM 832 N N . LYS A 1 107 ? -3.238 5.506 -4.577 1.00 95.38 107 LYS A N 1
ATOM 833 C CA . LYS A 1 107 ? -3.621 6.239 -5.798 1.00 95.38 107 LYS A CA 1
ATOM 834 C C . LYS A 1 107 ? -2.409 6.840 -6.510 1.00 95.38 107 LYS A C 1
ATOM 836 O O . LYS A 1 107 ? -2.291 6.692 -7.722 1.00 95.38 107 LYS A O 1
ATOM 841 N N . GLN A 1 108 ? -1.500 7.475 -5.768 1.00 93.50 108 GLN A N 1
ATOM 842 C CA . GLN A 1 108 ? -0.265 8.031 -6.338 1.00 93.50 108 GLN A CA 1
ATOM 843 C C . GLN A 1 108 ? 0.624 6.938 -6.937 1.00 93.50 108 GLN A C 1
ATOM 845 O O . GLN A 1 108 ? 1.160 7.110 -8.026 1.00 93.50 108 GLN A O 1
ATOM 850 N N . ILE A 1 109 ? 0.739 5.795 -6.258 1.00 93.88 109 ILE A N 1
ATOM 851 C CA . ILE A 1 109 ? 1.492 4.640 -6.757 1.00 93.88 109 ILE A CA 1
ATOM 852 C C . ILE A 1 109 ? 0.884 4.122 -8.059 1.00 93.88 109 ILE A C 1
ATOM 854 O O . ILE A 1 109 ? 1.622 3.879 -9.007 1.00 93.88 109 ILE A O 1
ATOM 858 N N . ILE A 1 110 ? -0.444 3.990 -8.129 1.00 94.19 110 ILE A N 1
ATOM 859 C CA . ILE A 1 110 ? -1.132 3.588 -9.359 1.00 94.19 110 ILE A CA 1
ATOM 860 C C . ILE A 1 110 ? -0.813 4.578 -10.477 1.00 94.19 110 ILE A C 1
ATOM 862 O O . ILE A 1 110 ? -0.381 4.155 -11.538 1.00 94.19 110 ILE A O 1
ATOM 866 N N . GLN A 1 111 ? -0.960 5.884 -10.244 1.00 92.12 111 GLN A N 1
ATOM 867 C CA . GLN A 1 111 ? -0.663 6.907 -11.256 1.00 92.12 111 GLN A CA 1
ATOM 868 C C . GLN A 1 111 ? 0.789 6.858 -11.742 1.00 92.12 111 GLN A C 1
ATOM 870 O O . GLN A 1 111 ? 1.044 7.067 -12.923 1.00 92.12 111 GLN A O 1
ATOM 875 N N . LEU A 1 112 ? 1.725 6.555 -10.842 1.00 90.12 112 LEU A N 1
ATOM 876 C CA . LEU A 1 112 ? 3.144 6.440 -11.159 1.00 90.12 112 LEU A CA 1
ATOM 877 C C . LEU A 1 112 ? 3.464 5.174 -11.970 1.00 90.12 112 LEU A C 1
ATOM 879 O O . LEU A 1 112 ? 4.291 5.209 -12.874 1.00 90.12 112 LEU A O 1
ATOM 883 N N . MET A 1 113 ? 2.819 4.055 -11.640 1.00 89.81 113 MET A N 1
ATOM 884 C CA . MET A 1 113 ? 3.109 2.738 -12.217 1.00 89.81 113 MET A CA 1
ATOM 885 C C . MET A 1 113 ? 2.323 2.445 -13.487 1.00 89.81 113 MET A C 1
ATOM 887 O O . MET A 1 113 ? 2.794 1.694 -14.339 1.00 89.81 113 MET A O 1
ATOM 891 N N . LEU A 1 114 ? 1.125 3.017 -13.610 1.00 89.25 114 LEU A N 1
ATOM 892 C CA . LEU A 1 114 ? 0.205 2.730 -14.699 1.00 89.25 114 LEU A CA 1
ATOM 893 C C . LEU A 1 114 ? 0.845 2.947 -16.076 1.00 89.25 114 LEU A C 1
ATOM 895 O O . LEU A 1 114 ? 0.732 2.020 -16.870 1.00 89.25 114 LEU A O 1
ATOM 899 N N . PRO A 1 115 ? 1.580 4.047 -16.357 1.00 87.19 115 PRO A N 1
ATOM 900 C CA . PRO A 1 115 ? 2.217 4.245 -17.658 1.00 87.19 115 PRO A CA 1
ATOM 901 C C . PRO A 1 115 ? 3.171 3.111 -18.030 1.00 87.19 115 PRO A C 1
ATOM 903 O O . PRO A 1 115 ? 3.165 2.671 -19.167 1.00 87.19 115 PRO A O 1
ATOM 906 N N . VAL A 1 116 ? 3.932 2.585 -17.066 1.00 85.00 116 VAL A N 1
ATOM 907 C CA . VAL A 1 116 ? 4.871 1.478 -17.303 1.00 85.00 116 VAL A CA 1
ATOM 908 C C . VAL A 1 116 ? 4.141 0.150 -17.500 1.00 85.00 116 VAL A C 1
ATOM 9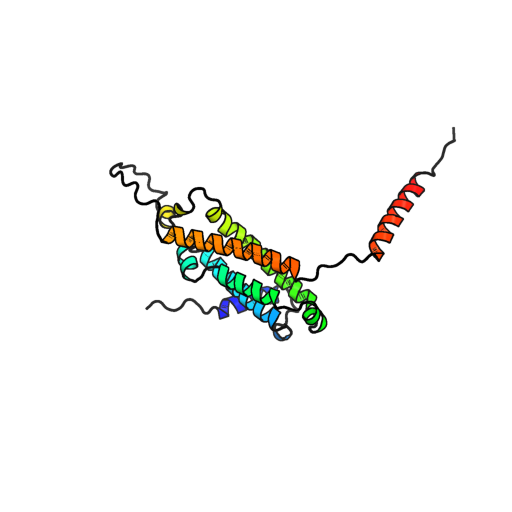10 O O . VAL A 1 116 ? 4.641 -0.733 -18.178 1.00 85.00 116 VAL A O 1
ATOM 913 N N . VAL A 1 117 ? 2.970 -0.036 -16.894 1.00 85.38 117 VAL A N 1
ATOM 914 C CA . VAL A 1 117 ? 2.227 -1.302 -16.994 1.00 85.38 117 VAL A CA 1
ATOM 915 C C . VAL A 1 117 ? 1.355 -1.373 -18.250 1.00 85.38 117 VAL A C 1
ATOM 917 O O . VAL A 1 117 ? 1.130 -2.470 -18.756 1.00 85.38 117 VAL A O 1
ATOM 920 N N . ILE A 1 118 ? 0.847 -0.236 -18.737 1.00 84.31 118 ILE A N 1
ATOM 921 C CA . ILE A 1 118 ? -0.070 -0.191 -19.889 1.00 84.31 118 ILE A CA 1
ATOM 922 C C . ILE A 1 118 ? 0.621 0.090 -21.225 1.00 84.31 118 ILE A C 1
ATOM 924 O O . ILE A 1 118 ? -0.048 0.028 -22.255 1.00 84.31 118 ILE A O 1
ATOM 928 N N . ASP A 1 119 ? 1.906 0.451 -21.223 1.00 76.50 119 ASP A N 1
ATOM 929 C CA . ASP A 1 119 ? 2.622 0.722 -22.467 1.00 76.50 119 ASP A CA 1
ATOM 930 C C . ASP A 1 119 ? 2.702 -0.549 -23.331 1.00 76.50 119 ASP A C 1
ATOM 932 O O . ASP A 1 119 ? 2.864 -1.659 -22.822 1.00 76.50 119 ASP A O 1
ATOM 936 N N . LEU A 1 120 ? 2.581 -0.383 -24.650 1.00 52.03 120 LEU A N 1
ATOM 937 C CA . LEU A 1 120 ? 2.668 -1.461 -25.645 1.00 52.03 120 LEU A CA 1
ATOM 938 C C . LEU A 1 120 ? 4.110 -1.970 -25.811 1.00 52.03 120 LEU A C 1
ATOM 940 O O . LEU A 1 120 ? 4.319 -3.060 -26.340 1.00 52.03 120 LEU A O 1
ATOM 944 N N . ALA A 1 121 ? 5.091 -1.200 -25.332 1.00 58.62 121 ALA A N 1
ATOM 945 C CA . ALA A 1 121 ? 6.492 -1.586 -25.222 1.00 58.62 121 ALA A CA 1
ATOM 946 C C . ALA A 1 121 ? 7.099 -0.959 -23.952 1.00 58.62 121 ALA A C 1
ATOM 948 O O . ALA A 1 121 ? 7.923 -0.046 -24.043 1.00 58.62 121 ALA A O 1
ATOM 949 N N . PRO A 1 122 ? 6.735 -1.442 -22.750 1.00 52.62 122 PRO A N 1
ATOM 950 C CA . PRO A 1 122 ? 7.188 -0.847 -21.489 1.00 52.62 122 PRO A CA 1
ATOM 951 C C . PRO A 1 122 ? 8.708 -1.000 -21.279 1.00 52.62 122 PRO A C 1
ATOM 953 O O . PRO A 1 122 ? 9.308 -0.401 -20.388 1.00 52.62 122 PRO A O 1
ATOM 956 N N . GLU A 1 123 ? 9.334 -1.780 -22.158 1.00 49.47 123 GLU A N 1
ATOM 957 C CA . GLU A 1 123 ? 10.763 -2.047 -22.285 1.00 49.47 123 GLU A CA 1
ATOM 958 C C . GLU A 1 123 ? 11.520 -0.944 -23.055 1.00 49.47 123 GLU A C 1
ATOM 960 O O . GLU A 1 123 ? 12.747 -0.891 -22.996 1.00 49.47 123 GLU A O 1
ATOM 965 N N . GLY A 1 124 ? 10.805 -0.018 -23.712 1.00 49.00 124 GLY A N 1
ATOM 966 C CA . GLY A 1 124 ? 11.354 1.187 -24.351 1.00 49.00 124 GLY A CA 1
ATOM 967 C C . GLY A 1 124 ? 11.605 2.354 -23.385 1.00 49.00 124 GLY A C 1
ATOM 968 O O . GLY A 1 124 ? 12.108 3.403 -23.798 1.00 49.00 124 GLY A O 1
ATOM 969 N N . PHE A 1 125 ? 11.285 2.192 -22.095 1.00 51.56 125 PHE A N 1
ATOM 970 C CA . PHE A 1 125 ? 11.581 3.174 -21.052 1.00 51.56 125 PHE A CA 1
ATOM 971 C C . PHE A 1 125 ? 13.079 3.142 -20.711 1.00 51.56 125 PHE A C 1
ATOM 973 O O . PHE A 1 125 ? 13.504 2.617 -19.683 1.00 51.56 125 PHE A O 1
ATOM 980 N N . ASN A 1 126 ? 13.907 3.677 -21.607 1.00 51.56 126 ASN A N 1
ATOM 981 C CA . ASN A 1 126 ? 15.327 3.865 -21.357 1.00 51.56 126 ASN A CA 1
ATOM 982 C C . ASN A 1 126 ? 15.531 5.239 -20.686 1.00 51.56 126 ASN A C 1
ATOM 984 O O . ASN A 1 126 ? 15.384 6.262 -21.362 1.00 51.56 126 ASN A O 1
ATOM 988 N N . PRO A 1 127 ? 15.880 5.314 -19.387 1.00 49.53 127 PRO A N 1
ATOM 989 C CA . PRO A 1 127 ? 16.128 6.591 -18.715 1.00 49.53 127 PRO A CA 1
ATOM 990 C C . PRO A 1 127 ? 17.285 7.385 -19.343 1.00 49.53 127 PRO A C 1
ATOM 992 O O . PRO A 1 127 ? 17.386 8.588 -19.126 1.00 49.53 127 PRO A O 1
ATOM 995 N N . HIS A 1 128 ? 18.136 6.756 -20.163 1.00 49.12 128 HIS A N 1
ATOM 996 C CA . HIS A 1 128 ? 19.174 7.456 -20.926 1.00 49.12 128 HIS A CA 1
ATOM 997 C C . HIS A 1 128 ? 18.653 8.170 -22.186 1.00 49.12 128 HIS A C 1
ATOM 999 O O . HIS A 1 128 ? 19.263 9.145 -22.606 1.00 49.12 128 HIS A O 1
ATOM 1005 N N . HIS A 1 129 ? 17.487 7.803 -22.734 1.00 49.81 129 HIS A N 1
ATOM 1006 C CA . HIS A 1 129 ? 16.920 8.469 -23.920 1.00 49.81 129 HIS A CA 1
ATOM 1007 C C . HIS A 1 129 ? 16.192 9.791 -23.624 1.00 49.81 129 HIS A C 1
ATOM 1009 O O . HIS A 1 129 ? 15.732 10.454 -24.554 1.00 49.81 129 HIS A O 1
ATOM 1015 N N . GLN A 1 130 ? 16.059 10.203 -22.359 1.00 49.03 130 GLN A N 1
ATOM 1016 C CA . GLN A 1 130 ? 15.453 11.500 -22.031 1.00 49.03 130 GLN A CA 1
ATOM 1017 C C . GLN A 1 130 ? 16.420 12.680 -22.214 1.00 49.03 130 GLN A C 1
ATOM 1019 O O . GLN A 1 130 ? 15.959 13.784 -22.492 1.00 49.03 130 GLN A O 1
ATOM 1024 N N . ASN A 1 131 ? 17.737 12.452 -22.141 1.00 45.75 131 ASN A N 1
ATOM 1025 C CA . ASN A 1 131 ? 18.739 13.508 -22.334 1.00 45.75 131 ASN A CA 1
ATOM 1026 C C . ASN A 1 131 ? 19.083 13.781 -23.810 1.00 45.75 131 ASN A C 1
ATOM 1028 O O . ASN A 1 131 ? 19.603 14.850 -24.111 1.00 45.75 131 ASN A O 1
ATOM 1032 N N . ASP A 1 132 ? 18.746 12.872 -24.730 1.00 46.78 132 ASP A N 1
ATOM 1033 C CA . ASP A 1 132 ? 19.136 12.987 -26.145 1.00 46.78 132 ASP A CA 1
ATOM 1034 C C . ASP A 1 132 ? 18.075 13.648 -27.041 1.00 46.78 132 ASP A C 1
ATOM 1036 O O . ASP A 1 132 ? 18.310 13.875 -28.225 1.00 46.78 132 ASP A O 1
ATOM 1040 N N . ARG A 1 133 ? 16.913 14.037 -26.499 1.00 43.84 133 ARG A N 1
ATOM 1041 C CA . ARG A 1 133 ? 15.819 14.654 -27.281 1.00 43.84 133 ARG A CA 1
ATOM 1042 C C . ARG A 1 133 ? 16.063 16.115 -27.696 1.00 43.84 133 ARG A C 1
ATOM 1044 O O . ARG A 1 133 ? 15.115 16.802 -28.060 1.00 43.84 133 ARG A O 1
ATOM 1051 N N . HIS A 1 134 ? 17.303 16.604 -27.636 1.00 45.44 134 HIS A N 1
ATOM 1052 C CA . HIS A 1 134 ? 17.640 17.985 -28.002 1.00 45.44 134 HIS A CA 1
ATOM 1053 C C . HIS A 1 134 ? 18.829 18.139 -28.957 1.00 45.44 134 HIS A C 1
ATOM 1055 O O . HIS A 1 134 ? 19.398 19.226 -29.044 1.00 45.44 134 HIS A O 1
ATOM 1061 N N . ASN A 1 135 ? 19.192 17.096 -29.709 1.00 42.69 135 ASN A N 1
ATOM 1062 C CA . ASN A 1 135 ? 20.202 17.233 -30.754 1.00 42.69 135 ASN A CA 1
ATOM 1063 C C . ASN A 1 135 ? 19.854 16.385 -31.985 1.00 42.69 135 ASN A C 1
ATOM 1065 O O . ASN A 1 135 ? 20.462 15.348 -32.242 1.00 42.69 135 ASN A O 1
ATOM 1069 N N . ASP A 1 136 ? 18.860 16.841 -32.750 1.00 43.19 136 ASP A N 1
ATOM 1070 C CA . ASP A 1 136 ? 18.564 16.313 -34.081 1.00 43.19 136 ASP A CA 1
ATOM 1071 C C . ASP A 1 136 ? 19.699 16.695 -35.043 1.00 43.19 136 ASP A C 1
ATOM 1073 O O . ASP A 1 136 ? 19.634 17.690 -35.765 1.00 43.19 136 ASP A O 1
ATOM 1077 N N . ASN A 1 137 ? 20.761 15.893 -35.056 1.00 40.00 137 ASN A N 1
ATOM 1078 C CA . ASN A 1 137 ? 21.682 15.834 -36.180 1.00 40.00 137 ASN A CA 1
ATOM 1079 C C . ASN A 1 137 ? 21.637 14.410 -36.734 1.00 40.00 137 ASN A C 1
ATOM 1081 O O . ASN A 1 137 ? 22.369 13.521 -36.299 1.00 40.00 137 ASN A O 1
ATOM 1085 N N . TYR A 1 138 ? 20.693 14.197 -37.652 1.00 46.50 138 TYR A N 1
ATOM 1086 C CA . TYR A 1 138 ? 20.530 12.962 -38.408 1.00 46.50 138 TYR A CA 1
ATOM 1087 C C . TYR A 1 138 ? 21.792 12.713 -39.240 1.00 46.50 138 TYR A C 1
ATOM 1089 O O . TYR A 1 138 ? 21.948 13.258 -40.332 1.00 46.50 138 TYR A O 1
ATOM 1097 N N . ASN A 1 139 ? 22.681 11.865 -38.728 1.00 39.03 139 ASN A N 1
ATOM 1098 C CA . ASN A 1 139 ? 23.627 11.141 -39.560 1.00 39.03 139 ASN A CA 1
ATOM 1099 C C . ASN A 1 139 ? 23.336 9.648 -39.408 1.00 39.03 139 ASN A C 1
ATOM 1101 O O . ASN A 1 139 ? 23.783 8.983 -38.475 1.00 39.03 139 ASN A O 1
ATOM 1105 N N . ASP A 1 140 ? 22.502 9.184 -40.329 1.00 55.59 140 ASP A N 1
ATOM 1106 C CA . ASP A 1 140 ? 22.189 7.792 -40.603 1.00 55.59 140 ASP A CA 1
ATOM 1107 C C . ASP A 1 140 ? 23.475 7.040 -40.975 1.00 55.59 140 ASP A C 1
ATOM 1109 O O . ASP A 1 140 ? 24.068 7.290 -42.025 1.00 55.59 140 ASP A O 1
ATOM 1113 N N . ASN A 1 141 ? 23.950 6.185 -40.066 1.00 42.00 141 ASN A N 1
ATOM 1114 C CA . ASN A 1 141 ? 24.838 5.062 -40.366 1.00 42.00 141 ASN A CA 1
ATOM 1115 C C . ASN A 1 141 ? 25.015 4.168 -39.133 1.00 42.00 141 ASN A C 1
ATOM 1117 O O . ASN A 1 141 ? 26.013 4.232 -38.416 1.00 42.00 141 ASN A O 1
ATOM 1121 N N . SER A 1 142 ? 24.021 3.326 -38.879 1.00 37.50 142 SER A N 1
ATOM 1122 C CA . SER A 1 142 ? 24.192 1.919 -38.491 1.00 37.50 142 SER A CA 1
ATOM 1123 C C . SER A 1 142 ? 22.816 1.360 -38.168 1.00 37.50 142 SER A C 1
ATOM 1125 O O . SER A 1 142 ? 22.187 1.714 -37.176 1.00 37.50 142 SER A O 1
ATOM 1127 N N . GLY A 1 143 ? 22.341 0.468 -39.035 1.00 38.84 143 GLY A N 1
ATOM 1128 C CA . GLY A 1 143 ? 21.229 -0.417 -38.732 1.00 38.84 143 GLY A CA 1
ATOM 1129 C C . GLY A 1 143 ? 21.628 -1.427 -37.660 1.00 38.84 143 GLY A C 1
ATOM 1130 O O . GLY A 1 143 ? 21.749 -2.613 -37.949 1.00 38.84 143 GLY A O 1
ATOM 1131 N N . GLU A 1 144 ? 21.814 -0.962 -36.429 1.00 44.28 144 GLU A N 1
ATOM 1132 C CA . GLU A 1 144 ? 21.619 -1.785 -35.248 1.00 44.28 144 GLU A CA 1
ATOM 1133 C C . GLU A 1 144 ? 20.227 -1.464 -34.719 1.00 44.28 144 GLU A C 1
ATOM 1135 O O . GLU A 1 144 ? 19.986 -0.486 -34.013 1.00 44.28 144 GLU A O 1
ATOM 1140 N N . VAL A 1 145 ? 19.286 -2.338 -35.072 1.00 46.47 145 VAL A N 1
ATOM 1141 C CA . VAL A 1 145 ? 18.109 -2.630 -34.250 1.00 46.47 145 VAL A CA 1
ATOM 1142 C C . VAL A 1 145 ? 18.653 -3.228 -32.944 1.00 46.47 145 VAL A C 1
ATOM 1144 O O . VAL A 1 145 ? 18.637 -4.436 -32.735 1.00 46.47 145 VAL A O 1
ATOM 1147 N N . GLY A 1 146 ? 19.283 -2.371 -32.142 1.00 42.88 146 GLY A N 1
ATOM 1148 C CA . GLY A 1 146 ? 20.068 -2.710 -30.968 1.00 42.88 146 GLY A CA 1
ATOM 1149 C C . GLY A 1 146 ? 19.147 -2.961 -29.792 1.00 42.88 146 GLY A C 1
ATOM 1150 O O . GLY A 1 146 ? 18.810 -2.049 -29.047 1.00 42.88 146 GLY A O 1
ATOM 1151 N N . ASP A 1 147 ? 18.736 -4.218 -29.685 1.00 45.50 147 ASP A N 1
ATOM 1152 C CA . ASP A 1 147 ? 18.274 -4.904 -28.488 1.00 45.50 147 ASP A CA 1
ATOM 1153 C C . ASP A 1 147 ? 17.106 -4.266 -27.725 1.00 45.50 147 ASP A C 1
ATOM 1155 O O . ASP A 1 147 ? 17.233 -3.560 -26.727 1.00 45.50 147 ASP A O 1
ATOM 1159 N N . CYS A 1 148 ? 15.929 -4.716 -28.151 1.00 48.75 148 CYS A N 1
ATOM 1160 C CA . CYS A 1 148 ? 14.613 -4.727 -27.506 1.00 48.75 148 CYS A CA 1
ATOM 1161 C C . CYS A 1 148 ? 14.585 -5.208 -26.016 1.00 48.75 148 CYS A C 1
ATOM 1163 O O . CYS A 1 148 ? 13.510 -5.478 -25.495 1.00 48.75 148 CYS A O 1
ATOM 1165 N N . TRP A 1 149 ? 15.721 -5.372 -25.320 1.00 54.34 149 TRP A N 1
ATOM 1166 C CA . TRP A 1 149 ? 15.828 -6.147 -24.071 1.00 54.34 149 TRP A CA 1
ATOM 1167 C C . TRP A 1 149 ? 16.946 -5.650 -23.135 1.00 54.34 149 TRP A C 1
ATOM 1169 O O . TRP A 1 149 ? 17.869 -6.396 -22.807 1.00 54.34 149 TRP A O 1
ATOM 1179 N N . SER A 1 150 ? 16.893 -4.409 -22.642 1.00 66.81 150 SER A N 1
ATOM 1180 C CA . SER A 1 150 ? 17.791 -4.040 -21.535 1.00 66.81 150 SER A CA 1
ATOM 1181 C C . SER A 1 150 ? 17.337 -4.738 -20.239 1.00 66.81 150 SER A C 1
ATOM 1183 O O . SER A 1 150 ? 16.184 -4.560 -19.832 1.00 66.81 150 SER A O 1
ATOM 1185 N N . PRO A 1 151 ? 18.213 -5.464 -19.509 1.00 76.69 151 PRO A N 1
ATOM 1186 C CA . PRO A 1 151 ? 17.887 -6.077 -18.212 1.00 76.69 151 PRO A CA 1
ATOM 1187 C C . PRO A 1 151 ? 17.346 -5.090 -17.163 1.00 76.69 151 PRO A C 1
ATOM 1189 O O . PRO A 1 151 ? 16.736 -5.487 -16.167 1.00 76.69 151 PRO A O 1
ATOM 1192 N N . VAL A 1 152 ? 17.588 -3.791 -17.363 1.00 79.88 152 VAL A N 1
ATOM 1193 C CA . VAL A 1 152 ? 17.038 -2.711 -16.536 1.00 79.88 152 VAL A CA 1
ATOM 1194 C C . VAL A 1 152 ? 15.549 -2.506 -16.821 1.00 79.88 152 VAL A C 1
ATOM 1196 O O . VAL A 1 152 ? 14.767 -2.446 -15.874 1.00 79.88 152 VAL A O 1
ATOM 1199 N N . GLY A 1 153 ? 15.146 -2.474 -18.096 1.00 77.94 153 GLY A N 1
ATOM 1200 C CA . GLY A 1 153 ? 13.747 -2.323 -18.505 1.00 77.94 153 GLY A CA 1
ATOM 1201 C C . GLY A 1 153 ? 12.876 -3.443 -17.943 1.00 77.94 153 GLY A C 1
ATOM 1202 O O . GLY A 1 153 ? 11.916 -3.179 -17.225 1.00 77.94 153 GLY A O 1
ATOM 1203 N N . GLN A 1 154 ? 13.285 -4.701 -18.126 1.00 82.56 154 GLN A N 1
ATOM 1204 C CA . GLN A 1 154 ? 12.561 -5.860 -17.584 1.00 82.56 154 GLN A CA 1
ATOM 1205 C C . GLN A 1 154 ? 12.388 -5.807 -16.065 1.00 82.56 154 GLN A C 1
ATOM 1207 O O . GLN A 1 154 ? 11.320 -6.112 -15.533 1.00 82.56 154 GLN A O 1
ATOM 1212 N N . ARG A 1 155 ? 13.434 -5.394 -15.342 1.00 84.75 155 ARG A N 1
ATOM 1213 C CA . ARG A 1 155 ? 13.384 -5.250 -13.884 1.00 84.75 155 ARG A CA 1
ATOM 1214 C C . ARG A 1 155 ? 12.376 -4.188 -13.464 1.00 84.75 155 ARG A C 1
ATOM 1216 O O . ARG A 1 155 ? 11.615 -4.422 -12.525 1.00 84.75 155 ARG A O 1
ATOM 1223 N N . ILE A 1 156 ? 12.373 -3.046 -14.149 1.00 85.94 156 ILE A N 1
ATOM 1224 C CA . ILE A 1 156 ? 11.414 -1.968 -13.908 1.00 85.94 156 ILE A CA 1
ATOM 1225 C C . ILE A 1 156 ? 9.998 -2.496 -14.151 1.00 85.94 156 ILE A C 1
ATOM 1227 O O . ILE A 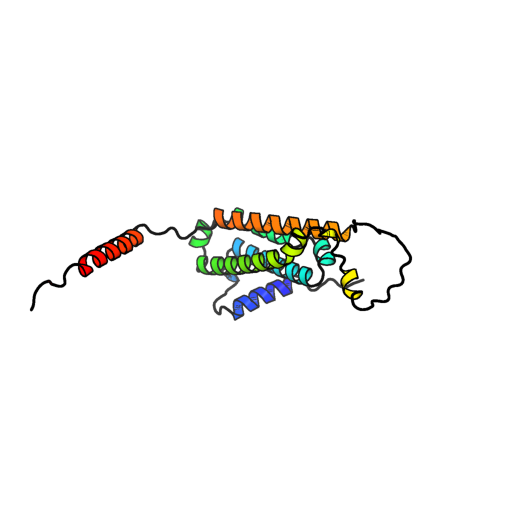1 156 ? 9.182 -2.441 -13.236 1.00 85.94 156 ILE A O 1
ATOM 1231 N N . VAL A 1 157 ? 9.734 -3.110 -15.308 1.00 87.19 157 VAL A N 1
ATOM 1232 C CA . VAL A 1 157 ? 8.412 -3.656 -15.661 1.00 87.19 157 VAL A CA 1
ATOM 1233 C C . VAL A 1 157 ? 7.920 -4.668 -14.628 1.00 87.19 157 VAL A C 1
ATOM 1235 O O . VAL A 1 157 ? 6.806 -4.540 -14.115 1.00 87.19 157 VAL A O 1
ATOM 1238 N N . VAL A 1 158 ? 8.759 -5.635 -14.244 1.00 88.00 158 VAL A N 1
ATOM 1239 C CA . VAL A 1 158 ? 8.418 -6.627 -13.213 1.00 88.00 158 VAL A CA 1
ATOM 1240 C C . VAL A 1 158 ? 8.134 -5.949 -11.871 1.00 88.00 158 VAL A C 1
ATOM 1242 O O . VAL A 1 158 ? 7.165 -6.304 -11.197 1.00 88.00 158 VAL A O 1
ATOM 1245 N N . CYS A 1 159 ? 8.937 -4.958 -11.477 1.00 89.69 159 CYS A N 1
ATOM 1246 C CA . CYS A 1 159 ? 8.733 -4.209 -10.238 1.00 89.69 159 CYS A CA 1
ATOM 1247 C C . CYS A 1 159 ? 7.400 -3.439 -10.248 1.00 89.69 159 CYS A C 1
ATOM 1249 O O . CYS A 1 159 ? 6.644 -3.506 -9.271 1.00 89.69 159 CYS A O 1
ATOM 1251 N N . CYS A 1 160 ? 7.075 -2.770 -11.357 1.00 90.69 160 CYS A N 1
ATOM 1252 C CA . CYS A 1 160 ? 5.823 -2.039 -11.545 1.00 90.69 160 CYS A CA 1
ATOM 1253 C C . CYS A 1 160 ? 4.615 -2.977 -11.496 1.00 90.69 160 CYS A C 1
ATOM 1255 O O . CYS A 1 160 ? 3.673 -2.737 -10.738 1.00 90.69 160 CYS A O 1
ATOM 1257 N N . TRP A 1 161 ? 4.679 -4.096 -12.224 1.00 91.62 161 TRP A N 1
ATOM 1258 C CA . TRP A 1 161 ? 3.630 -5.113 -12.240 1.00 91.62 161 TRP A CA 1
ATOM 1259 C C . TRP A 1 161 ? 3.378 -5.706 -10.850 1.00 91.62 161 TRP A C 1
ATOM 1261 O O . TRP A 1 161 ? 2.238 -5.777 -10.387 1.00 91.62 161 TRP A O 1
ATOM 1271 N N . ARG A 1 162 ? 4.447 -6.091 -10.139 1.00 92.94 162 ARG A N 1
ATOM 1272 C CA . ARG A 1 162 ? 4.357 -6.608 -8.763 1.00 92.94 162 ARG A CA 1
ATOM 1273 C C . ARG A 1 162 ? 3.756 -5.575 -7.818 1.00 92.94 162 ARG A C 1
ATOM 1275 O O . ARG A 1 162 ? 2.920 -5.933 -6.996 1.00 92.94 162 ARG A O 1
ATOM 1282 N N . THR A 1 163 ? 4.143 -4.311 -7.957 1.00 94.62 163 THR A N 1
ATOM 1283 C CA . THR A 1 163 ? 3.592 -3.213 -7.154 1.00 94.62 163 THR A CA 1
ATOM 1284 C C . THR A 1 163 ? 2.094 -3.040 -7.411 1.00 94.62 163 THR A C 1
ATOM 1286 O O . THR A 1 163 ? 1.322 -3.034 -6.456 1.00 94.62 163 THR A O 1
ATOM 1289 N N . MET A 1 164 ? 1.660 -2.983 -8.675 1.00 94.44 164 MET A N 1
ATOM 1290 C CA . MET A 1 164 ? 0.239 -2.875 -9.037 1.00 94.44 164 MET A CA 1
ATOM 1291 C C . MET A 1 164 ? -0.590 -4.049 -8.510 1.00 94.44 164 MET A C 1
ATOM 1293 O O . MET A 1 164 ? -1.672 -3.843 -7.957 1.00 94.44 164 MET A O 1
ATOM 1297 N N . LYS A 1 165 ? -0.063 -5.275 -8.614 1.00 95.31 165 LYS A N 1
ATOM 1298 C CA . LYS A 1 165 ? -0.704 -6.464 -8.043 1.00 95.31 165 LYS A CA 1
ATOM 1299 C C . LYS A 1 165 ? -0.888 -6.335 -6.529 1.00 95.31 165 LYS A C 1
ATOM 1301 O O . LYS A 1 165 ? -1.982 -6.596 -6.036 1.00 95.31 165 LYS A O 1
ATOM 1306 N N . GLU A 1 166 ? 0.151 -5.940 -5.794 1.00 96.25 166 GLU A N 1
ATOM 1307 C CA . GLU A 1 166 ? 0.048 -5.796 -4.336 1.00 96.25 166 GLU A CA 1
ATOM 1308 C C . GLU A 1 166 ? -0.900 -4.664 -3.927 1.00 96.25 166 GLU A C 1
ATOM 1310 O O . GLU A 1 166 ? -1.601 -4.817 -2.933 1.00 96.25 166 GLU A O 1
ATOM 1315 N N . VAL A 1 167 ? -1.004 -3.574 -4.698 1.00 96.94 167 VAL A N 1
ATOM 1316 C CA . VAL A 1 167 ? -2.035 -2.548 -4.455 1.00 96.94 167 VAL A CA 1
ATOM 1317 C C . VAL A 1 167 ? -3.439 -3.150 -4.573 1.00 96.94 167 VAL A C 1
ATOM 1319 O O . VAL A 1 167 ? -4.260 -2.940 -3.684 1.00 96.94 167 VAL A O 1
ATOM 1322 N N . GLY A 1 168 ? -3.712 -3.935 -5.621 1.00 97.12 168 GLY A N 1
ATOM 1323 C CA . GLY A 1 168 ? -5.010 -4.598 -5.794 1.00 97.12 168 GLY A CA 1
ATOM 1324 C C . GLY A 1 168 ? -5.346 -5.554 -4.645 1.00 97.12 168 GLY A C 1
ATOM 1325 O O . GLY A 1 168 ? -6.435 -5.485 -4.077 1.00 97.12 168 GLY A O 1
ATOM 1326 N N . LEU A 1 169 ? -4.382 -6.391 -4.248 1.00 97.38 169 LEU A N 1
ATOM 1327 C CA . LEU A 1 169 ? -4.542 -7.315 -3.120 1.00 97.38 169 LEU A CA 1
ATOM 1328 C C . LEU A 1 169 ? -4.723 -6.583 -1.784 1.00 97.38 169 LEU A C 1
ATOM 1330 O O . LEU A 1 169 ? -5.491 -7.026 -0.937 1.00 97.38 169 LEU A O 1
ATOM 1334 N N . LEU A 1 170 ? -4.036 -5.458 -1.583 1.00 97.12 170 LEU A N 1
ATOM 1335 C CA . LEU A 1 170 ? -4.172 -4.644 -0.378 1.00 97.12 170 LEU A CA 1
ATOM 1336 C C . LEU A 1 170 ? -5.551 -3.979 -0.293 1.00 97.12 170 LEU A C 1
ATOM 1338 O O . LEU A 1 170 ? -6.139 -3.936 0.784 1.00 97.12 170 LEU A O 1
ATOM 1342 N N . VAL A 1 171 ? -6.092 -3.492 -1.413 1.00 96.56 171 VAL A N 1
ATOM 1343 C CA . VAL A 1 171 ? -7.466 -2.966 -1.462 1.00 96.56 171 VAL A CA 1
ATOM 1344 C C . VAL A 1 171 ? -8.472 -4.054 -1.098 1.00 96.56 171 VAL A C 1
ATOM 1346 O O . VAL A 1 171 ? -9.356 -3.798 -0.284 1.00 96.56 171 VAL A O 1
ATOM 1349 N N . GLN A 1 172 ? -8.317 -5.261 -1.650 1.00 95.81 172 GLN A N 1
ATOM 1350 C CA . GLN A 1 172 ? -9.164 -6.400 -1.298 1.00 95.81 172 GLN A CA 1
ATOM 1351 C C . GLN A 1 172 ? -9.105 -6.697 0.208 1.00 95.81 172 GLN A C 1
ATOM 1353 O O . GLN A 1 172 ? -10.147 -6.759 0.855 1.00 95.81 172 GLN A O 1
ATOM 1358 N N . GLU A 1 173 ? -7.904 -6.784 0.784 1.00 95.75 173 GLU A N 1
ATOM 1359 C CA . GLU A 1 173 ? -7.718 -7.031 2.220 1.00 95.75 173 GLU A CA 1
ATOM 1360 C C . GLU A 1 173 ? -8.410 -5.962 3.084 1.00 95.75 173 GLU A C 1
ATOM 1362 O O . GLU A 1 173 ? -9.073 -6.275 4.072 1.00 95.75 173 GLU A O 1
ATOM 1367 N N . ILE A 1 174 ? -8.309 -4.686 2.692 1.00 94.81 174 ILE A N 1
ATOM 1368 C CA . ILE A 1 174 ? -8.993 -3.582 3.378 1.00 94.81 174 ILE A CA 1
ATOM 1369 C C . ILE A 1 174 ? -10.512 -3.779 3.328 1.00 94.81 174 ILE A C 1
ATOM 1371 O O . ILE A 1 174 ? -11.177 -3.600 4.346 1.00 94.81 174 ILE A O 1
ATOM 1375 N N . MET A 1 175 ? -11.067 -4.146 2.173 1.00 93.50 175 MET A N 1
ATOM 1376 C CA . MET A 1 175 ? -12.510 -4.357 2.013 1.00 93.50 175 MET A CA 1
ATOM 1377 C C . MET A 1 175 ? -13.030 -5.561 2.804 1.00 93.50 175 MET A C 1
ATOM 1379 O O . MET A 1 175 ? -14.151 -5.511 3.303 1.00 93.50 175 MET A O 1
ATOM 1383 N N . GLU A 1 176 ? -12.231 -6.617 2.945 1.00 92.31 176 GLU A N 1
ATOM 1384 C CA . GLU A 1 176 ? -12.625 -7.828 3.672 1.00 92.31 176 GLU A CA 1
ATOM 1385 C C . GLU A 1 176 ? -12.500 -7.681 5.195 1.00 92.31 176 GLU A C 1
ATOM 1387 O O . GLU A 1 176 ? -13.325 -8.213 5.940 1.00 92.31 176 GLU A O 1
ATOM 1392 N N . LYS A 1 177 ? -11.468 -6.978 5.681 1.00 90.62 177 LYS A N 1
ATOM 1393 C CA . LYS A 1 177 ? -11.130 -6.943 7.114 1.00 90.62 177 LYS A CA 1
ATOM 1394 C C . LYS A 1 177 ? -11.631 -5.708 7.845 1.00 90.62 177 LYS A C 1
ATOM 1396 O O . LYS A 1 177 ? -11.868 -5.777 9.053 1.00 90.62 177 LYS A O 1
ATOM 1401 N N . VAL A 1 178 ? -11.754 -4.568 7.164 1.00 88.56 178 VAL A N 1
ATOM 1402 C CA . VAL A 1 178 ? -12.128 -3.318 7.831 1.00 88.56 178 VAL A CA 1
ATOM 1403 C C . VAL A 1 178 ? -13.643 -3.284 8.033 1.00 88.56 178 VAL A C 1
ATOM 1405 O O . VAL A 1 178 ? -14.387 -3.335 7.055 1.00 88.56 178 VAL A O 1
ATOM 1408 N N . PRO A 1 179 ? -14.132 -3.150 9.279 1.00 83.81 179 PRO A N 1
ATOM 1409 C CA . PRO A 1 179 ? -15.562 -3.110 9.542 1.00 83.81 179 PRO A CA 1
ATOM 1410 C C . PRO A 1 179 ? -16.176 -1.854 8.917 1.00 83.81 179 PRO A C 1
ATOM 1412 O O . PRO A 1 179 ? -15.917 -0.726 9.352 1.00 83.81 179 PRO A O 1
ATOM 1415 N N . LEU A 1 180 ? -16.993 -2.061 7.885 1.00 78.50 180 LEU A N 1
ATOM 1416 C CA . LEU A 1 180 ? -17.767 -1.003 7.251 1.00 78.50 180 LEU A CA 1
ATOM 1417 C C . LEU A 1 180 ? -18.940 -0.600 8.157 1.00 78.50 180 LEU A C 1
ATOM 1419 O O . LEU A 1 180 ? -19.481 -1.442 8.878 1.00 78.50 180 LEU A O 1
ATOM 1423 N N . PRO A 1 181 ? -19.351 0.680 8.144 1.00 74.19 181 PRO A N 1
ATOM 1424 C CA . PRO A 1 181 ? -20.561 1.084 8.834 1.00 74.19 181 PRO A CA 1
ATOM 1425 C C . PRO A 1 181 ? -21.746 0.372 8.182 1.00 74.19 181 PRO A C 1
ATOM 1427 O O . PRO A 1 181 ? -22.102 0.669 7.044 1.00 74.19 181 PRO A O 1
ATOM 1430 N N . THR A 1 182 ? -22.343 -0.581 8.892 1.00 70.50 182 THR A N 1
ATOM 1431 C CA . THR A 1 182 ? -23.614 -1.158 8.473 1.00 70.50 182 THR A CA 1
ATOM 1432 C C . THR A 1 182 ? -24.701 -0.097 8.646 1.00 70.50 182 THR A C 1
ATOM 1434 O O . THR A 1 182 ? -24.735 0.584 9.678 1.00 70.50 182 THR A O 1
ATOM 1437 N N . PRO A 1 183 ? -25.582 0.097 7.653 1.00 61.31 183 PRO A N 1
ATOM 1438 C CA . PRO A 1 183 ? -26.743 0.948 7.840 1.00 61.31 183 PRO A CA 1
ATOM 1439 C C . PRO A 1 183 ? -27.610 0.336 8.946 1.00 61.31 183 PRO A C 1
ATOM 1441 O O . PRO A 1 183 ? -28.013 -0.824 8.868 1.00 61.31 183 PRO A O 1
ATOM 1444 N N . ASN A 1 184 ? -27.866 1.103 10.007 1.00 52.38 184 ASN A N 1
ATOM 1445 C CA . ASN A 1 184 ? -28.854 0.712 11.006 1.00 52.38 184 ASN A CA 1
ATOM 1446 C C . ASN A 1 184 ? -30.232 0.680 10.322 1.00 52.38 184 ASN A C 1
ATOM 1448 O O . ASN A 1 184 ? -30.622 1.698 9.743 1.00 52.38 184 ASN A O 1
ATOM 1452 N N . PRO A 1 185 ? -31.006 -0.415 10.437 1.00 58.09 185 PRO A N 1
ATOM 1453 C CA . PRO A 1 185 ? -32.339 -0.513 9.833 1.00 58.09 185 PRO A CA 1
ATOM 1454 C C . PRO A 1 185 ? -33.327 0.545 10.362 1.00 58.09 185 PRO A C 1
ATOM 1456 O O . PRO A 1 185 ? -34.372 0.777 9.766 1.00 58.09 185 PRO A O 1
ATOM 1459 N N . THR A 1 186 ? -32.993 1.234 11.457 1.00 50.97 186 THR A N 1
ATOM 1460 C CA . THR A 1 186 ? -33.823 2.282 12.061 1.00 50.97 186 THR A CA 1
ATOM 1461 C C . THR A 1 186 ? -33.850 3.600 11.276 1.00 50.97 186 THR A C 1
ATOM 1463 O O . THR A 1 186 ? -34.758 4.396 11.499 1.00 50.97 186 THR A O 1
ATOM 1466 N N . ASN A 1 187 ? -32.893 3.853 10.372 1.00 50.44 187 ASN A N 1
ATOM 1467 C CA . ASN A 1 187 ? -32.906 5.065 9.535 1.00 50.44 187 ASN A CA 1
ATOM 1468 C C . ASN A 1 187 ? -33.626 4.858 8.195 1.00 50.44 187 ASN A C 1
ATOM 1470 O O . ASN A 1 187 ? -34.221 5.805 7.693 1.00 50.44 187 ASN A O 1
ATOM 1474 N N . THR A 1 188 ? -33.659 3.634 7.663 1.00 47.84 188 THR A N 1
ATOM 1475 C CA . THR A 1 188 ? -34.382 3.324 6.417 1.00 47.84 188 THR A CA 1
ATOM 1476 C C . THR A 1 188 ? -35.896 3.486 6.587 1.00 47.84 188 THR A C 1
ATOM 1478 O O . THR A 1 188 ? -36.556 4.043 5.722 1.00 47.84 188 THR A O 1
ATOM 1481 N N . GLN A 1 189 ? -36.443 3.139 7.758 1.00 46.12 189 GLN A N 1
ATOM 1482 C CA . GLN A 1 189 ? -37.871 3.343 8.044 1.00 46.12 189 GLN A CA 1
ATOM 1483 C C . GLN A 1 189 ? -38.270 4.812 8.267 1.00 46.12 189 GLN A C 1
ATOM 1485 O O . GLN A 1 189 ? -39.456 5.129 8.236 1.00 46.12 189 GLN A O 1
ATOM 1490 N N . LYS A 1 190 ? -37.317 5.717 8.527 1.00 48.00 190 LYS A N 1
ATOM 1491 C CA . LYS A 1 190 ? -37.613 7.155 8.635 1.00 48.00 190 LYS A CA 1
ATOM 1492 C C . LYS A 1 190 ? -37.667 7.827 7.269 1.00 48.00 190 LYS A C 1
ATOM 1494 O O . LYS A 1 190 ? -38.543 8.652 7.056 1.00 48.00 190 LYS A O 1
ATOM 1499 N N . GLU A 1 191 ? -36.787 7.441 6.350 1.00 52.09 191 GLU A N 1
ATOM 1500 C CA . GLU A 1 191 ? -36.768 8.009 4.998 1.00 52.09 191 GLU A CA 1
ATOM 1501 C C . GLU A 1 191 ? -37.962 7.524 4.157 1.00 52.09 191 GLU A C 1
ATOM 1503 O O . GLU A 1 191 ? -38.597 8.341 3.496 1.00 52.09 191 GLU A O 1
ATOM 1508 N N . GLU A 1 192 ? -38.365 6.252 4.275 1.00 51.28 192 GLU A N 1
ATOM 1509 C CA . GLU A 1 192 ? -39.566 5.734 3.590 1.00 51.28 192 GLU A CA 1
ATOM 1510 C C . GLU A 1 192 ? -40.874 6.345 4.135 1.00 51.28 192 GLU A C 1
ATOM 1512 O O . GLU A 1 192 ? -41.807 6.604 3.374 1.00 51.28 192 GLU A O 1
ATOM 1517 N N . ASN A 1 193 ? -40.944 6.646 5.439 1.00 48.09 193 ASN A N 1
ATOM 1518 C CA . ASN A 1 193 ? -42.111 7.313 6.029 1.00 48.09 193 ASN A CA 1
ATOM 1519 C C . ASN A 1 193 ? -42.191 8.808 5.665 1.00 48.09 193 ASN A C 1
ATOM 1521 O O . ASN A 1 193 ? -43.291 9.329 5.491 1.00 48.09 193 ASN A O 1
ATOM 1525 N N . GLU A 1 194 ? -41.057 9.499 5.505 1.00 52.38 194 GLU A N 1
ATOM 1526 C CA . GLU A 1 194 ? -41.039 10.906 5.076 1.00 52.38 194 GLU A CA 1
ATOM 1527 C C . GLU A 1 194 ? -41.362 11.081 3.581 1.00 52.38 194 GLU A C 1
ATOM 1529 O O . GLU A 1 194 ? -41.917 12.113 3.196 1.00 52.38 194 GLU A O 1
ATOM 1534 N N . GLU A 1 195 ? -41.059 10.097 2.727 1.00 53.97 195 GLU A N 1
ATOM 1535 C CA . GLU A 1 195 ? -41.504 10.100 1.324 1.00 53.97 195 GLU A CA 1
ATOM 1536 C C . GLU A 1 195 ? -43.013 9.837 1.205 1.00 53.97 195 GLU A C 1
ATOM 1538 O O . GLU A 1 195 ? -43.697 10.536 0.453 1.00 53.97 195 GLU A O 1
ATOM 1543 N N . HIS A 1 196 ? -43.564 8.928 2.019 1.00 48.47 196 HIS A N 1
ATOM 1544 C CA . HIS A 1 196 ? -45.002 8.641 2.031 1.00 48.47 196 HIS A CA 1
ATOM 1545 C C . HIS A 1 196 ? -45.846 9.806 2.596 1.00 48.47 196 HIS A C 1
ATOM 1547 O O . HIS A 1 196 ? -46.942 10.077 2.101 1.00 48.47 196 HIS A O 1
ATOM 1553 N N . GLU A 1 197 ? -45.333 10.568 3.573 1.00 53.06 197 GLU A N 1
ATOM 1554 C CA . GLU A 1 197 ? -46.001 11.789 4.060 1.00 53.06 197 GLU A CA 1
ATOM 1555 C C . GLU A 1 197 ? -45.954 12.950 3.048 1.00 53.06 197 GLU A C 1
ATOM 1557 O O . GLU A 1 197 ? -46.904 13.733 2.972 1.00 53.06 197 GLU A O 1
ATOM 1562 N N . ARG A 1 198 ? -44.908 13.066 2.216 1.00 53.56 198 ARG A N 1
ATOM 1563 C CA . ARG A 1 198 ? -44.858 14.099 1.159 1.00 53.56 198 ARG A CA 1
ATOM 1564 C C . ARG A 1 198 ? -45.821 13.820 0.010 1.00 53.56 198 ARG A C 1
ATOM 1566 O O . ARG A 1 198 ? -46.353 14.772 -0.564 1.00 53.56 198 ARG A O 1
ATOM 1573 N N . GLU A 1 199 ? -46.079 12.552 -0.299 1.00 49.31 199 GLU A N 1
ATOM 1574 C CA . GLU A 1 199 ? -47.053 12.161 -1.325 1.00 49.31 199 GLU A CA 1
ATOM 1575 C C . GLU A 1 199 ? -48.501 12.466 -0.889 1.00 49.31 199 GLU A C 1
ATOM 1577 O O . GLU A 1 199 ? -49.329 12.855 -1.713 1.00 49.31 199 GLU A O 1
ATOM 1582 N N . TYR A 1 200 ? -48.799 12.418 0.415 1.00 49.88 200 TYR A N 1
ATOM 1583 C CA . TYR A 1 200 ? -50.137 12.718 0.943 1.00 49.88 200 TYR A CA 1
ATOM 1584 C C . TYR A 1 200 ? -50.435 14.216 1.128 1.00 49.88 200 TYR A C 1
ATOM 1586 O O . TYR A 1 200 ? -51.578 14.643 0.952 1.00 49.88 200 TYR A O 1
ATOM 1594 N N . VAL A 1 201 ? -49.435 15.047 1.444 1.00 53.44 201 VAL A N 1
ATOM 1595 C CA . VAL A 1 201 ? -49.644 16.497 1.658 1.00 53.44 201 VAL A CA 1
ATOM 1596 C C . VAL A 1 201 ? -49.752 17.274 0.332 1.00 53.44 201 VAL A C 1
ATOM 1598 O O . VAL A 1 201 ? -50.351 18.348 0.292 1.00 53.44 201 VAL A O 1
ATOM 1601 N N . GLY A 1 202 ? -49.269 16.713 -0.784 1.00 49.25 202 GLY A N 1
ATOM 1602 C CA . GLY A 1 202 ? -49.409 17.302 -2.125 1.00 49.25 202 GLY A CA 1
ATOM 1603 C C . GLY A 1 202 ? -50.800 17.169 -2.767 1.00 49.25 202 GLY A C 1
ATOM 1604 O O . GLY A 1 202 ? -51.055 17.805 -3.787 1.00 49.25 202 GLY A O 1
ATOM 1605 N N . GLY A 1 203 ? -51.705 16.367 -2.192 1.00 49.50 203 GLY A N 1
ATOM 1606 C CA . GLY A 1 203 ? -53.001 16.021 -2.798 1.00 49.50 203 GLY A CA 1
ATOM 1607 C C . GLY A 1 203 ? -54.225 16.802 -2.301 1.00 49.50 203 GLY A C 1
ATOM 1608 O O . GLY A 1 203 ? -55.334 16.520 -2.748 1.00 49.50 203 GLY A O 1
ATOM 1609 N N . LEU A 1 204 ? -54.073 17.757 -1.375 1.00 49.81 204 LEU A N 1
ATOM 1610 C CA . LEU A 1 204 ? -55.204 18.354 -0.644 1.00 49.81 204 LEU A CA 1
ATOM 1611 C C . LEU A 1 204 ? -55.216 19.894 -0.664 1.00 49.81 204 LEU A C 1
ATOM 1613 O O . LEU A 1 204 ? -55.300 20.536 0.377 1.00 49.81 204 LEU A O 1
ATOM 1617 N N . LEU A 1 205 ? -55.192 20.503 -1.858 1.00 45.94 205 LEU A N 1
ATOM 1618 C CA . LEU A 1 205 ? -55.607 21.902 -2.063 1.00 45.94 205 LEU A CA 1
ATOM 1619 C C . LEU A 1 205 ? -56.499 22.057 -3.321 1.00 45.94 205 LEU A C 1
ATOM 1621 O O . LEU A 1 205 ? -56.016 22.241 -4.431 1.00 45.94 205 LEU A O 1
ATOM 1625 N N . SER A 1 206 ? -57.813 21.998 -3.053 1.00 47.69 206 SER A N 1
ATOM 1626 C CA . SER A 1 206 ? -59.001 22.592 -3.713 1.00 47.69 206 SER A CA 1
ATOM 1627 C C . SER A 1 206 ? -59.363 22.362 -5.192 1.00 47.69 206 SER A C 1
ATOM 1629 O O . SER A 1 206 ? -58.664 22.811 -6.096 1.00 47.69 206 SER A O 1
ATOM 1631 N N . PRO A 1 207 ? -60.634 21.973 -5.435 1.00 49.19 207 PRO A N 1
ATOM 1632 C CA . PRO A 1 207 ? -61.492 22.573 -6.451 1.00 49.19 207 PRO A CA 1
ATOM 1633 C C . PRO A 1 207 ? -62.522 23.551 -5.834 1.00 49.19 207 PRO A C 1
ATOM 1635 O O . PRO A 1 207 ? -63.046 23.306 -4.752 1.00 49.19 207 PRO A O 1
ATOM 1638 N N . HIS A 1 208 ? -62.852 24.597 -6.604 1.00 40.19 208 HIS A N 1
ATOM 1639 C CA . HIS A 1 208 ? -63.945 25.586 -6.463 1.00 40.19 208 HIS A CA 1
ATOM 1640 C C . HIS A 1 208 ? -63.682 26.933 -5.769 1.00 40.19 208 HIS A C 1
ATOM 1642 O O . HIS A 1 208 ? -63.768 27.055 -4.552 1.00 40.19 208 HIS A O 1
ATOM 1648 N N . GLN A 1 209 ? -63.494 27.957 -6.616 1.00 42.50 209 GLN A N 1
ATOM 1649 C CA . GLN A 1 209 ? -64.194 29.261 -6.719 1.00 42.50 209 GLN A CA 1
ATOM 1650 C C . GLN A 1 209 ? -63.412 30.046 -7.804 1.00 42.50 209 GLN A C 1
ATOM 1652 O O . GLN A 1 209 ? -62.203 30.181 -7.663 1.00 42.50 209 GLN A O 1
ATOM 1657 N N . ALA A 1 210 ? -63.931 30.504 -8.945 1.00 37.97 210 ALA A N 1
ATOM 1658 C CA . ALA A 1 210 ? -65.269 30.867 -9.408 1.00 37.97 210 ALA A CA 1
ATOM 1659 C C . ALA A 1 210 ? -65.426 30.551 -10.911 1.00 37.97 210 ALA A C 1
ATOM 1661 O O . ALA A 1 210 ? -64.382 30.381 -11.584 1.00 37.97 210 ALA A O 1
#

pLDDT: mean 71.88, std 21.44, range [32.59, 97.38]

Foldseek 3Di:
DDDDPPDLVVLLVVVLVVVCVVPVPDDLVQADPLLNQLSSLLSVLVVLLVVCVVPLLVSLVVVGSLVSLVVNLVSLLPDQVVCQVVPTDCSVVSVVVSVVSVVVSLVSLCVSLVCLQPDPLSLPPDVVVVVVPPDPPDDDDDPDPPDSDDVSSVSSSVSSVSSNVSSVSSVVSCVVRPDDDDPDVVVVVVVVVVVVVVVVVVPDDDDDDD

Radius of gyration: 26.39 Å; chains: 1; bounding box: 98×41×64 Å

Sequence (210 aa):
MPSPPMSLVSCSHELVTKIKKKNDNFSVFSLSPALSGGFRLLSLLYSHTELSLVDFAVASLAGGMHGPLLGLRYLLGETNFTKELSQYENAKKNWRIFFTLLIEKMKQIIQLMLPVVIDLAPEGFNPHHQNDRHNDNYNDNSGEVGDCWSPVGQRIVVCCWRTMKEVGLLVQEIMEKVPLPTPNPTNTQKEENEEHEREYVGGLLSPHQA

InterPro domains:
  IPR019442 THADA/TRM732, DUF2428 [PF10350] (100-189)
  IPR051954 tRNA (32-2'-O)-methyltransferase regulator THADA [PTHR14387] (41-187)

Organism: NCBI:txid180227